Protein AF-A0A7Z0GK75-F1 (afdb_monomer_lite)

InterPro domains:
  IPR005502 ADP-ribosylation/Crystallin J1 [PF03747] (53-236)
  IPR036705 ADP-ribosylation/Crystallin J1 superfamily [G3DSA:1.10.4080.10] (41-271)
  IPR036705 ADP-ribosylation/Crystallin J1 superfamily [SSF101478] (125-237)

Organism: NCBI:txid225327

Radius of gyration: 18.13 Å; chains: 1; bounding box: 68×39×44 Å

Foldseek 3Di:
DDPDDVVPDDDQFPPLLLVLLLVLLVLLLQLLQQLQWDADPQAIAGFLLNVLLLLQLVLVLVCLLCVLVVHHDDSLVSLLQSLQLSLCLVVVDGAPPADNRDDALLSVLSCCCDPNPRHNYHYDPPGCVQSNQLCNNNDQFALVGASAQPDPELLNLLSLQSLLSRGPDDLVRSLRSQSSSCSSRYHHPLNSVLSNVLSCLLNVLSSDPAQDPVSLVVSLVSLCVSCVRYDPSSSSSSNSSSCSSNVHHDDGHGDDPSVVVSCVPRRSVSSCVSSPDD

Structure (mmCIF, N/CA/C/O backbone):
data_AF-A0A7Z0GK75-F1
#
_entry.id   AF-A0A7Z0GK75-F1
#
loop_
_atom_site.group_PDB
_atom_site.id
_atom_site.type_symbol
_atom_site.label_atom_id
_atom_site.label_alt_id
_atom_site.label_comp_id
_atom_site.label_asym_id
_atom_site.label_entity_id
_atom_site.label_seq_id
_atom_site.pdbx_PDB_ins_code
_atom_site.Cartn_x
_atom_site.Cartn_y
_atom_site.Cartn_z
_atom_site.occupancy
_atom_site.B_iso_or_equiv
_atom_site.auth_seq_id
_atom_site.auth_comp_id
_atom_site.auth_asym_id
_atom_site.auth_atom_id
_atom_site.pdbx_PDB_model_num
ATOM 1 N N . MET A 1 1 ? -45.702 -7.008 -13.824 1.00 46.06 1 MET A N 1
ATOM 2 C CA . MET A 1 1 ? -44.369 -7.004 -13.191 1.00 46.06 1 MET A CA 1
ATOM 3 C C . MET A 1 1 ? -43.921 -5.556 -13.185 1.00 46.06 1 MET A C 1
ATOM 5 O O . MET A 1 1 ? -43.639 -5.020 -14.248 1.00 46.06 1 MET A O 1
ATOM 9 N N . THR A 1 2 ? -44.086 -4.871 -12.058 1.00 44.72 2 THR A N 1
ATOM 10 C CA . THR A 1 2 ? -43.905 -3.415 -11.973 1.00 44.72 2 THR A CA 1
ATOM 11 C C . THR A 1 2 ? -42.405 -3.115 -11.852 1.00 44.72 2 THR A C 1
ATOM 13 O O . THR A 1 2 ? -41.780 -3.714 -10.982 1.00 44.72 2 THR A O 1
ATOM 16 N N . PRO A 1 3 ? -41.798 -2.258 -12.695 1.00 49.91 3 PRO A N 1
ATOM 17 C CA . PRO A 1 3 ? -40.335 -2.165 -12.827 1.00 49.91 3 PRO A CA 1
ATOM 18 C C . PRO A 1 3 ? -39.614 -1.371 -11.724 1.00 49.91 3 PRO A C 1
ATOM 20 O O . PRO A 1 3 ? -38.460 -1.008 -11.910 1.00 49.91 3 PRO A O 1
ATOM 23 N N . ASP A 1 4 ? -40.277 -1.048 -10.614 1.00 51.88 4 ASP A N 1
ATOM 24 C CA . ASP A 1 4 ? -39.823 0.009 -9.701 1.00 51.88 4 ASP A CA 1
ATOM 25 C C . ASP A 1 4 ? -40.014 -0.419 -8.237 1.00 51.88 4 ASP A C 1
ATOM 27 O O . ASP A 1 4 ? -40.737 0.206 -7.464 1.00 51.88 4 ASP A O 1
ATOM 31 N N . ASP A 1 5 ? -39.418 -1.559 -7.873 1.00 62.50 5 ASP A N 1
ATOM 32 C CA . ASP A 1 5 ? -39.304 -1.972 -6.474 1.00 62.50 5 ASP A CA 1
ATOM 33 C C . ASP A 1 5 ? -38.103 -1.245 -5.833 1.00 62.50 5 ASP A C 1
ATOM 35 O O . ASP A 1 5 ? -36.952 -1.537 -6.178 1.00 62.50 5 ASP A O 1
ATOM 39 N N . PRO A 1 6 ? -38.326 -0.291 -4.910 1.00 53.62 6 PRO A N 1
ATOM 40 C CA . PRO A 1 6 ? -37.251 0.453 -4.260 1.00 53.62 6 PRO A CA 1
ATOM 41 C C . PRO A 1 6 ? -36.338 -0.427 -3.393 1.00 53.62 6 PRO A C 1
ATOM 43 O O . PRO A 1 6 ? -35.246 0.020 -3.052 1.00 53.62 6 PRO A O 1
ATOM 46 N N . SER A 1 7 ? -36.726 -1.670 -3.073 1.00 48.94 7 SER A N 1
ATOM 47 C CA . SER A 1 7 ? -35.870 -2.638 -2.368 1.00 48.94 7 SER A CA 1
ATOM 48 C C . SER A 1 7 ? -34.772 -3.258 -3.244 1.00 48.94 7 SER A C 1
ATOM 50 O O . SER A 1 7 ? -33.85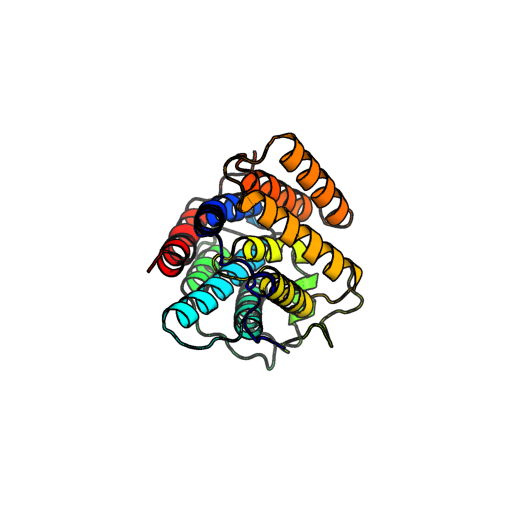1 -3.879 -2.718 1.00 48.94 7 SER A O 1
ATOM 52 N N . LEU A 1 8 ? -34.837 -3.059 -4.568 1.00 48.19 8 LEU A N 1
ATOM 53 C CA . LEU A 1 8 ? -33.819 -3.499 -5.529 1.00 48.19 8 LEU A CA 1
ATOM 54 C C . LEU A 1 8 ? -32.796 -2.405 -5.870 1.00 48.19 8 LEU A C 1
ATOM 56 O O . LEU A 1 8 ? -31.860 -2.667 -6.627 1.00 48.19 8 LEU A O 1
ATOM 60 N N . ARG A 1 9 ? -32.950 -1.182 -5.339 1.00 45.78 9 ARG A N 1
ATOM 61 C CA . ARG A 1 9 ? -31.926 -0.140 -5.487 1.00 45.78 9 ARG A CA 1
ATOM 62 C C . ARG A 1 9 ? -30.821 -0.388 -4.456 1.00 45.78 9 ARG A C 1
ATOM 64 O O . ARG A 1 9 ? -31.140 -0.477 -3.269 1.00 45.78 9 ARG A O 1
ATOM 71 N N . PRO A 1 10 ? -29.543 -0.483 -4.866 1.00 45.62 10 PRO A N 1
ATOM 72 C CA . PRO A 1 10 ? -28.452 -0.479 -3.904 1.00 45.62 10 PRO A CA 1
ATOM 73 C C . PRO A 1 10 ? -28.559 0.795 -3.049 1.00 45.62 10 PRO A C 1
ATOM 75 O O . PRO A 1 10 ? -28.948 1.846 -3.577 1.00 45.62 10 PRO A O 1
ATOM 78 N N . PRO A 1 11 ? -28.290 0.717 -1.733 1.00 44.62 11 PRO A N 1
ATOM 79 C CA . PRO A 1 11 ? -28.322 1.899 -0.886 1.00 44.62 11 PRO A CA 1
ATOM 80 C C . PRO A 1 11 ? -27.379 2.949 -1.475 1.00 44.62 11 PRO A C 1
ATOM 82 O O . PRO A 1 11 ? -26.261 2.631 -1.877 1.00 44.62 11 PRO A O 1
ATOM 85 N N . ALA A 1 12 ? -27.849 4.196 -1.554 1.00 45.75 12 ALA A N 1
ATOM 86 C CA . ALA A 1 12 ? -26.990 5.303 -1.945 1.00 45.75 12 ALA A CA 1
ATOM 87 C C . ALA A 1 12 ? -25.775 5.344 -1.000 1.00 45.75 12 ALA A C 1
ATOM 89 O O . ALA A 1 12 ? -25.949 5.071 0.193 1.00 45.75 12 ALA A O 1
ATOM 90 N N . PRO A 1 13 ? -24.572 5.668 -1.503 1.00 51.06 13 PRO A N 1
ATOM 91 C CA . PRO A 1 13 ? -23.407 5.835 -0.648 1.00 51.06 13 PRO A CA 1
ATOM 92 C C . PRO A 1 13 ? -23.752 6.815 0.474 1.00 51.06 13 PRO A C 1
ATOM 94 O O . PRO A 1 13 ? -24.215 7.933 0.234 1.00 51.06 13 PRO A O 1
ATOM 97 N N . ASP A 1 14 ? -23.608 6.352 1.713 1.00 59.31 14 ASP A N 1
ATOM 98 C CA . ASP A 1 14 ? -23.865 7.163 2.891 1.00 59.31 14 ASP A CA 1
ATOM 99 C C . ASP A 1 14 ? -22.757 8.217 2.983 1.00 59.31 14 ASP A C 1
ATOM 101 O O . ASP A 1 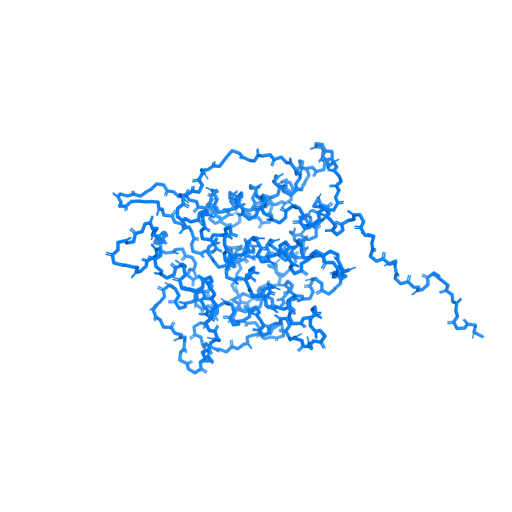14 ? -21.617 7.900 3.327 1.00 59.31 14 ASP A O 1
ATOM 105 N N . GLY A 1 15 ? -23.072 9.470 2.643 1.00 60.06 15 GLY A N 1
ATOM 106 C CA . GLY A 1 15 ? -22.091 10.557 2.560 1.00 60.06 15 GLY A CA 1
ATOM 107 C C . GLY A 1 15 ? -21.324 10.811 3.866 1.00 60.06 15 GLY A C 1
ATOM 108 O O . GLY A 1 15 ? -20.228 11.374 3.834 1.00 60.06 15 GLY A O 1
ATOM 109 N N . PHE A 1 16 ? -21.841 10.350 5.013 1.00 59.91 16 PHE A N 1
ATOM 110 C CA . PHE A 1 16 ? -21.122 10.389 6.290 1.00 59.91 16 PHE A CA 1
ATOM 111 C C . PHE A 1 16 ? -20.010 9.335 6.396 1.00 59.91 16 PHE A C 1
ATOM 113 O O . PHE A 1 16 ? -18.999 9.578 7.059 1.00 59.91 16 PHE A O 1
ATOM 120 N N . SER A 1 17 ? -20.168 8.185 5.739 1.00 77.19 17 SER A N 1
ATOM 121 C CA . SER A 1 17 ? -19.170 7.112 5.710 1.00 77.19 17 SER A CA 1
ATOM 122 C C . SER A 1 17 ? -17.955 7.495 4.857 1.00 77.19 17 SER A C 1
ATOM 124 O O . SER A 1 17 ? -16.817 7.323 5.293 1.00 77.19 17 SER A O 1
ATOM 126 N N . ASP A 1 18 ? -18.174 8.140 3.709 1.00 88.81 18 ASP A N 1
ATOM 127 C CA . ASP A 1 18 ? -17.102 8.549 2.795 1.00 88.81 18 ASP A CA 1
ATOM 128 C C . ASP A 1 18 ? -16.207 9.644 3.388 1.00 88.81 18 ASP A C 1
ATOM 130 O O . ASP A 1 18 ? -14.981 9.558 3.309 1.00 88.81 18 ASP A O 1
ATOM 134 N N . ALA A 1 19 ? -16.791 10.640 4.065 1.00 91.25 19 ALA A N 1
ATOM 135 C CA . ALA A 1 19 ? -16.020 11.670 4.767 1.00 91.25 19 ALA A CA 1
ATOM 136 C C . ALA A 1 19 ? -15.080 11.068 5.830 1.00 91.25 19 ALA A C 1
ATOM 138 O O . ALA A 1 19 ? -13.960 11.548 6.047 1.00 91.25 19 ALA A O 1
ATOM 139 N N . ARG A 1 20 ? -15.507 9.982 6.480 1.00 92.50 20 ARG A N 1
ATOM 140 C CA . ARG A 1 20 ? -14.678 9.252 7.445 1.00 92.50 20 ARG A CA 1
ATOM 141 C C . ARG A 1 20 ? -13.569 8.480 6.749 1.00 92.50 20 ARG A C 1
ATOM 143 O O . ARG A 1 20 ? -12.419 8.628 7.144 1.00 92.50 20 ARG A O 1
ATOM 150 N N . LEU A 1 21 ? -13.861 7.753 5.671 1.00 94.75 21 LEU A N 1
ATOM 151 C CA . LEU A 1 21 ? -12.826 7.064 4.887 1.00 94.75 21 LEU A CA 1
ATOM 152 C C . LEU A 1 21 ? -11.735 8.042 4.415 1.00 94.75 21 LEU A C 1
ATOM 154 O O . LEU A 1 21 ? -10.545 7.785 4.617 1.00 94.75 21 LEU A O 1
ATOM 158 N N . ILE A 1 22 ? -12.135 9.218 3.917 1.00 94.81 22 ILE A N 1
ATOM 159 C CA . ILE A 1 22 ? -11.221 10.296 3.506 1.00 94.81 22 ILE A CA 1
ATOM 160 C C . ILE A 1 22 ? -10.309 10.730 4.657 1.00 94.81 22 ILE A C 1
ATOM 162 O O . ILE A 1 22 ? -9.091 10.811 4.490 1.00 94.81 22 ILE A O 1
ATOM 166 N N . THR A 1 23 ? -10.878 11.012 5.832 1.00 94.44 23 THR A N 1
ATOM 167 C CA . THR A 1 23 ? -10.101 11.486 6.991 1.00 94.44 23 THR A CA 1
ATOM 168 C C . THR A 1 23 ? -9.235 10.388 7.615 1.00 94.44 23 THR A C 1
ATOM 170 O O . THR A 1 23 ? -8.184 10.693 8.182 1.00 94.44 23 THR A O 1
ATOM 173 N N . ARG A 1 24 ? -9.611 9.111 7.469 1.00 95.75 24 ARG A N 1
ATOM 174 C CA . ARG A 1 24 ? -8.834 7.949 7.934 1.00 95.75 24 ARG A CA 1
ATOM 175 C C . ARG A 1 24 ? -7.640 7.616 7.040 1.00 95.75 24 ARG A C 1
ATOM 177 O O . ARG A 1 24 ? -6.685 7.024 7.537 1.00 95.75 24 ARG A O 1
ATOM 184 N N . PHE A 1 25 ? -7.643 8.027 5.772 1.00 97.56 25 PHE A N 1
ATOM 185 C CA . PHE A 1 25 ? -6.574 7.710 4.818 1.00 97.56 25 PHE A CA 1
ATOM 186 C C . PHE A 1 25 ? -5.173 8.080 5.324 1.00 97.56 25 PHE A C 1
ATOM 188 O O . PHE A 1 25 ? -4.280 7.237 5.404 1.00 97.56 25 PHE A O 1
ATOM 195 N N . ALA A 1 26 ? -4.988 9.338 5.724 1.00 97.69 26 ALA A N 1
ATOM 196 C CA . ALA A 1 26 ? -3.692 9.852 6.147 1.00 97.69 26 ALA A CA 1
ATOM 197 C C . ALA A 1 26 ? -3.132 9.183 7.425 1.00 97.69 26 ALA A C 1
ATOM 199 O O . ALA A 1 26 ? -1.982 8.741 7.391 1.00 97.69 26 ALA A O 1
ATOM 200 N N . PRO A 1 27 ? -3.877 9.069 8.548 1.00 97.88 27 PRO A N 1
ATOM 201 C CA . PRO A 1 27 ? -3.365 8.387 9.739 1.00 97.88 27 PRO A CA 1
ATOM 202 C C . PRO A 1 27 ? -3.101 6.896 9.497 1.00 97.88 27 PRO A C 1
ATOM 204 O O . PRO A 1 27 ? -2.130 6.371 10.036 1.00 97.88 27 PRO A O 1
ATOM 207 N N . VAL A 1 28 ? -3.900 6.223 8.660 1.00 98.50 28 VAL A N 1
ATOM 208 C CA . VAL A 1 28 ? -3.652 4.822 8.291 1.00 98.50 28 VAL A CA 1
ATOM 209 C C . VAL A 1 28 ? -2.363 4.689 7.485 1.00 98.50 28 VAL A C 1
ATOM 211 O O . VAL A 1 28 ? -1.507 3.882 7.838 1.00 98.50 28 VAL A O 1
ATOM 214 N N . LEU A 1 29 ? -2.165 5.505 6.449 1.00 98.38 29 LEU A N 1
ATOM 215 C CA . LEU A 1 29 ? -0.936 5.465 5.657 1.00 98.38 29 LEU A CA 1
ATOM 216 C C . LEU A 1 29 ? 0.306 5.721 6.527 1.00 98.38 29 LEU A C 1
ATOM 218 O O . LEU A 1 29 ? 1.259 4.944 6.472 1.00 98.38 29 LEU A O 1
ATOM 222 N N . ARG A 1 30 ? 0.270 6.750 7.385 1.00 98.44 30 ARG A N 1
ATOM 223 C CA . ARG A 1 30 ? 1.375 7.068 8.307 1.00 98.44 30 ARG A CA 1
ATOM 224 C C . ARG A 1 30 ? 1.662 5.942 9.294 1.00 98.44 30 ARG A C 1
ATOM 226 O O . ARG A 1 30 ? 2.824 5.623 9.512 1.00 98.44 30 ARG A O 1
ATOM 233 N N . ALA A 1 31 ? 0.625 5.323 9.856 1.00 98.50 31 ALA A N 1
ATOM 234 C CA . ALA A 1 31 ? 0.776 4.209 10.787 1.00 98.50 31 ALA A CA 1
ATOM 235 C C . ALA A 1 31 ? 1.519 3.020 10.164 1.00 98.50 31 ALA A C 1
ATOM 237 O O . ALA A 1 31 ? 2.429 2.475 10.785 1.00 98.50 31 ALA A O 1
ATOM 238 N N . GLY A 1 32 ? 1.152 2.645 8.934 1.00 98.44 32 GLY A N 1
ATOM 239 C CA . GLY A 1 32 ? 1.816 1.559 8.212 1.00 98.44 32 GLY A CA 1
ATOM 240 C C . GLY A 1 32 ? 3.275 1.881 7.905 1.00 98.44 32 GLY A C 1
ATOM 241 O O . GLY A 1 32 ? 4.150 1.061 8.161 1.00 98.44 32 GLY A O 1
ATOM 242 N N . LEU A 1 33 ? 3.549 3.098 7.426 1.00 98.50 33 LEU A N 1
ATOM 243 C CA . LEU A 1 33 ? 4.913 3.538 7.129 1.00 98.50 33 LEU A CA 1
ATOM 244 C C . LEU A 1 33 ? 5.785 3.613 8.388 1.00 98.50 33 LEU A C 1
ATOM 246 O O . LEU A 1 33 ? 6.905 3.121 8.368 1.00 98.50 33 LEU A O 1
ATOM 250 N N . GLY A 1 34 ? 5.269 4.162 9.490 1.00 98.38 34 GLY A N 1
ATOM 251 C CA . GLY A 1 34 ? 6.007 4.283 10.750 1.00 98.38 34 GLY A CA 1
ATOM 252 C C . GLY A 1 34 ? 6.363 2.930 11.364 1.00 98.38 34 GLY A C 1
ATOM 253 O O . GLY A 1 34 ? 7.473 2.738 11.851 1.00 98.38 34 GLY A O 1
ATOM 254 N N . ALA A 1 35 ? 5.446 1.963 11.298 1.00 98.25 35 ALA A N 1
ATOM 255 C CA . ALA A 1 35 ? 5.700 0.590 11.736 1.00 98.25 35 ALA A CA 1
ATOM 256 C C . ALA A 1 35 ? 6.652 -0.174 10.799 1.00 98.25 35 ALA A C 1
ATOM 258 O O . ALA A 1 35 ? 7.322 -1.104 11.236 1.00 98.25 35 ALA A O 1
ATOM 259 N N . ALA A 1 36 ? 6.722 0.226 9.528 1.00 98.00 36 ALA A N 1
ATOM 260 C CA . ALA A 1 36 ? 7.617 -0.349 8.531 1.00 98.00 36 ALA A CA 1
ATOM 261 C C . ALA A 1 36 ? 9.018 0.288 8.506 1.00 98.00 36 ALA A C 1
ATOM 263 O O . ALA A 1 36 ? 9.831 -0.062 7.646 1.00 98.00 36 ALA A O 1
ATOM 264 N N . LEU A 1 37 ? 9.298 1.237 9.407 1.00 97.19 37 LEU A N 1
ATOM 265 C CA . LEU A 1 37 ? 10.608 1.859 9.565 1.00 97.19 37 LEU A CA 1
ATOM 266 C C . LEU A 1 37 ? 11.446 1.125 10.608 1.00 97.19 37 LEU A C 1
ATOM 268 O O . LEU A 1 37 ? 10.985 0.837 11.711 1.00 97.19 37 LEU A O 1
ATOM 272 N N . ALA A 1 38 ? 12.724 0.945 10.298 1.00 93.38 38 ALA A N 1
ATOM 273 C CA . ALA A 1 38 ? 13.748 0.590 11.269 1.00 93.38 38 ALA A CA 1
ATOM 274 C C . ALA A 1 38 ? 14.889 1.607 11.246 1.00 93.38 38 ALA A C 1
ATOM 276 O O . ALA A 1 38 ? 15.152 2.264 10.234 1.00 93.38 38 ALA A O 1
ATOM 277 N N . ALA A 1 39 ? 15.608 1.707 12.361 1.00 87.50 39 ALA A N 1
ATOM 278 C CA . ALA A 1 39 ? 16.893 2.388 12.376 1.00 87.50 39 ALA A CA 1
ATOM 279 C C . ALA A 1 39 ? 17.912 1.602 11.531 1.00 87.50 39 ALA A C 1
ATOM 281 O O . ALA A 1 39 ? 17.927 0.371 11.543 1.00 87.50 39 ALA A O 1
ATOM 282 N N . GLY A 1 40 ? 18.777 2.312 10.811 1.00 81.12 40 GLY A N 1
ATOM 283 C CA . GLY A 1 40 ? 19.902 1.734 10.083 1.00 81.12 40 GLY A CA 1
ATOM 284 C C . GLY A 1 40 ? 21.169 2.563 10.271 1.00 81.12 40 GLY A C 1
ATOM 285 O O . GLY A 1 40 ? 21.106 3.742 10.616 1.00 81.12 40 GLY A O 1
ATOM 286 N N . ASP A 1 41 ? 22.324 1.950 10.005 1.00 78.62 41 ASP A N 1
ATOM 287 C CA . ASP A 1 41 ? 23.647 2.558 10.243 1.00 78.62 41 ASP A CA 1
ATOM 288 C C . ASP A 1 41 ? 23.877 3.880 9.492 1.00 78.62 41 ASP A C 1
ATOM 290 O O . ASP A 1 41 ? 24.667 4.718 9.916 1.00 78.62 41 ASP A O 1
ATOM 294 N N . SER A 1 42 ? 23.193 4.068 8.362 1.00 78.31 42 SER A N 1
ATOM 295 C CA . SER A 1 42 ? 23.315 5.245 7.490 1.00 78.31 42 SER A CA 1
ATOM 296 C C . SER A 1 42 ? 22.022 6.059 7.408 1.00 78.31 42 SER A C 1
ATOM 298 O O . SER A 1 42 ? 21.872 6.868 6.499 1.00 78.31 42 SER A O 1
ATOM 300 N N . GLY A 1 43 ? 21.085 5.832 8.333 1.00 87.06 43 GLY A N 1
ATOM 301 C CA . GLY A 1 43 ? 19.772 6.472 8.340 1.00 87.06 43 GLY A CA 1
ATOM 302 C C . GLY A 1 43 ? 18.609 5.478 8.413 1.00 87.06 43 GLY A C 1
ATOM 303 O O . GLY A 1 43 ? 18.821 4.264 8.508 1.00 87.06 43 GLY A O 1
ATOM 304 N N . PRO A 1 44 ? 17.367 5.986 8.399 1.00 94.62 44 PRO A N 1
ATOM 305 C CA . PRO A 1 44 ? 16.166 5.164 8.472 1.00 94.62 44 PRO A CA 1
ATOM 306 C C . PRO A 1 44 ? 16.054 4.222 7.267 1.00 94.62 44 PRO A C 1
ATOM 308 O O . PRO A 1 44 ? 16.351 4.592 6.127 1.00 94.62 44 PRO A O 1
ATOM 311 N N . ARG A 1 45 ? 15.591 2.998 7.526 1.00 96.12 45 ARG A N 1
ATOM 312 C CA . ARG A 1 45 ? 15.293 1.988 6.508 1.00 96.12 45 ARG A CA 1
ATOM 313 C C . ARG A 1 45 ? 13.799 1.720 6.464 1.00 96.12 45 ARG A C 1
ATOM 315 O O . ARG A 1 45 ? 13.21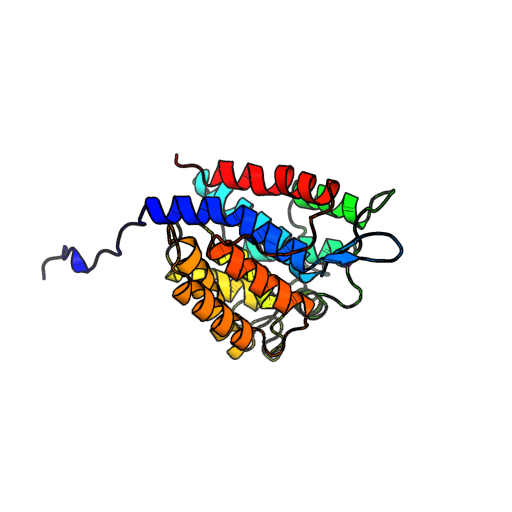5 1.431 7.502 1.00 96.12 45 ARG A O 1
ATOM 322 N N . LEU A 1 46 ? 13.202 1.783 5.280 1.00 97.38 46 LEU A N 1
ATOM 323 C CA . LEU A 1 46 ? 11.789 1.490 5.049 1.00 97.38 46 LEU A CA 1
ATOM 324 C C . LEU A 1 46 ? 11.630 0.128 4.368 1.00 97.38 46 LEU A C 1
ATOM 326 O O . LEU A 1 46 ? 12.361 -0.194 3.430 1.00 97.38 46 LEU A O 1
ATOM 330 N N . HIS A 1 47 ? 10.657 -0.662 4.815 1.00 97.62 47 HIS A N 1
ATOM 331 C CA . HIS A 1 47 ? 10.286 -1.901 4.135 1.00 97.62 47 HIS A CA 1
ATOM 332 C C . HIS A 1 47 ? 9.736 -1.613 2.727 1.00 97.62 47 HIS A C 1
ATOM 334 O O . HIS A 1 47 ? 8.850 -0.769 2.561 1.00 97.62 47 HIS A O 1
ATOM 340 N N . ALA A 1 48 ? 10.215 -2.321 1.702 1.00 97.75 48 ALA A N 1
ATOM 341 C CA . ALA A 1 48 ? 9.875 -2.005 0.315 1.00 97.75 48 ALA A CA 1
ATOM 342 C C . ALA A 1 48 ? 8.376 -2.149 -0.006 1.00 97.75 48 ALA A C 1
ATOM 344 O O . ALA A 1 48 ? 7.853 -1.344 -0.772 1.00 97.75 48 ALA A O 1
ATOM 345 N N . GLU A 1 49 ? 7.654 -3.090 0.612 1.00 97.62 49 GLU A N 1
ATOM 346 C CA . GLU A 1 49 ? 6.189 -3.204 0.443 1.00 97.62 49 GLU A CA 1
ATOM 347 C C . GLU A 1 49 ? 5.433 -1.987 0.996 1.00 97.62 49 GLU A C 1
ATOM 349 O O . GLU A 1 49 ? 4.423 -1.554 0.439 1.00 97.62 49 GLU A O 1
ATOM 354 N N . ALA A 1 50 ? 5.949 -1.369 2.063 1.00 97.94 50 ALA A N 1
ATOM 355 C CA . ALA A 1 50 ? 5.368 -0.147 2.604 1.00 97.94 50 ALA A CA 1
ATOM 356 C C . ALA A 1 50 ? 5.581 1.037 1.644 1.00 97.94 50 ALA A C 1
ATOM 358 O O . ALA A 1 50 ? 4.708 1.891 1.511 1.00 97.94 50 ALA A O 1
ATOM 359 N N . LEU A 1 51 ? 6.697 1.058 0.904 1.00 97.69 51 LEU A N 1
ATOM 360 C CA . LEU A 1 51 ? 6.889 1.989 -0.211 1.00 97.69 51 LEU A CA 1
ATOM 361 C C . LEU A 1 51 ? 5.948 1.670 -1.389 1.00 97.69 51 LEU A C 1
ATOM 363 O O . LEU A 1 51 ? 5.391 2.593 -1.984 1.00 97.69 51 LEU A O 1
ATOM 367 N N . HIS A 1 52 ? 5.714 0.389 -1.707 1.00 98.12 52 HIS A N 1
ATOM 368 C CA . HIS A 1 52 ? 4.780 -0.026 -2.772 1.00 98.12 52 HIS A CA 1
ATOM 369 C C . HIS A 1 52 ? 3.371 0.488 -2.495 1.00 98.12 52 HIS A C 1
ATOM 371 O O . HIS A 1 52 ? 2.696 0.988 -3.394 1.00 98.12 52 HIS A O 1
ATOM 377 N N . GLN A 1 53 ? 2.961 0.460 -1.230 1.00 97.38 53 GLN A N 1
ATOM 378 C CA . GLN A 1 53 ? 1.709 1.046 -0.772 1.00 97.38 53 GLN A CA 1
ATOM 379 C C . GLN A 1 53 ? 1.572 2.537 -1.130 1.00 97.38 53 GLN A C 1
ATOM 381 O O . GLN A 1 53 ? 0.492 2.967 -1.535 1.00 97.38 53 GLN A O 1
ATOM 386 N N . VAL A 1 54 ? 2.643 3.331 -1.002 1.00 97.88 54 VAL A N 1
ATOM 387 C CA . VAL A 1 54 ? 2.642 4.763 -1.366 1.00 97.88 54 VAL A CA 1
ATOM 388 C C . VAL A 1 54 ? 2.442 4.931 -2.869 1.00 97.88 54 VAL A C 1
ATOM 390 O O . VAL A 1 54 ? 1.640 5.760 -3.296 1.00 97.88 54 VAL A O 1
ATOM 393 N N . CYS A 1 55 ? 3.122 4.117 -3.677 1.00 97.69 55 CYS A N 1
ATOM 394 C CA . CYS A 1 55 ? 2.958 4.144 -5.127 1.00 97.69 55 CYS A CA 1
ATOM 395 C C . CYS A 1 55 ? 1.536 3.740 -5.541 1.00 97.69 55 CYS A C 1
ATOM 397 O O . CYS A 1 55 ? 0.926 4.436 -6.349 1.00 97.69 55 CYS A O 1
ATOM 399 N N . LEU A 1 56 ? 0.968 2.670 -4.967 1.00 97.44 56 LEU A N 1
ATOM 400 C CA . LEU A 1 56 ? -0.423 2.276 -5.238 1.00 97.44 56 LEU A CA 1
ATOM 401 C C . LEU A 1 56 ? -1.419 3.364 -4.839 1.00 97.44 56 LEU A C 1
ATOM 403 O O . LEU A 1 56 ? -2.357 3.632 -5.585 1.00 97.44 56 LEU A O 1
ATOM 407 N N . ALA A 1 57 ? -1.203 4.014 -3.697 1.00 97.25 57 ALA A N 1
ATOM 408 C CA . ALA A 1 57 ? -2.005 5.149 -3.266 1.00 97.25 57 ALA A CA 1
ATOM 409 C C . ALA A 1 57 ? -1.963 6.317 -4.273 1.00 97.25 57 ALA A C 1
ATOM 411 O O . ALA A 1 57 ? -2.996 6.929 -4.539 1.00 97.25 57 ALA A O 1
ATOM 412 N N . ASP A 1 58 ? -0.810 6.599 -4.882 1.00 96.19 58 ASP A N 1
ATOM 413 C CA . ASP A 1 58 ? -0.699 7.591 -5.962 1.00 96.19 58 ASP A CA 1
ATOM 414 C C . ASP A 1 58 ? -1.367 7.121 -7.273 1.00 96.19 58 ASP A C 1
ATOM 416 O O . ASP A 1 58 ? -1.958 7.925 -7.993 1.00 96.19 58 ASP A O 1
ATOM 420 N N . GLY A 1 59 ? -1.367 5.816 -7.564 1.00 96.06 59 GLY A N 1
ATOM 421 C CA . GLY A 1 59 ? -2.165 5.238 -8.655 1.00 96.06 59 GLY A CA 1
ATOM 422 C C . GLY A 1 59 ? -3.676 5.392 -8.438 1.00 96.06 59 GLY A C 1
ATOM 423 O O . GLY A 1 59 ? -4.411 5.716 -9.369 1.00 96.06 59 GLY A O 1
ATOM 424 N N . LEU A 1 60 ? -4.151 5.234 -7.200 1.00 95.75 60 LEU A N 1
ATOM 425 C CA . LEU A 1 60 ? -5.544 5.521 -6.838 1.00 95.75 60 LEU A CA 1
ATOM 426 C C . LEU A 1 60 ? -5.861 7.013 -6.975 1.00 95.75 60 LEU A C 1
ATOM 428 O O . LEU A 1 60 ? -6.934 7.373 -7.449 1.00 95.75 60 LEU A O 1
ATOM 432 N N . LEU A 1 61 ? -4.926 7.887 -6.601 1.00 95.00 61 LEU A N 1
ATOM 433 C CA . LEU A 1 61 ? -5.072 9.328 -6.792 1.00 95.00 61 LEU A CA 1
ATOM 434 C C . LEU A 1 61 ? -5.235 9.684 -8.280 1.00 95.00 61 LEU A C 1
ATOM 436 O O . LEU A 1 61 ? -6.073 10.517 -8.614 1.00 95.00 61 LEU A O 1
ATOM 440 N N . GLU A 1 62 ? -4.467 9.046 -9.166 1.00 93.69 62 GLU A N 1
ATOM 441 C CA . GLU A 1 62 ? -4.587 9.183 -10.626 1.00 93.69 62 GLU A CA 1
ATOM 442 C C . GLU A 1 62 ? -5.976 8.765 -11.130 1.00 93.69 62 GLU A C 1
ATOM 444 O O . GLU A 1 62 ? -6.636 9.534 -11.831 1.00 93.69 62 GLU A O 1
ATOM 449 N N . LEU A 1 63 ? -6.451 7.595 -10.698 1.00 94.75 63 LEU A N 1
ATOM 450 C CA . LEU A 1 63 ? -7.792 7.091 -11.000 1.00 94.75 63 LEU A CA 1
ATOM 451 C C . LEU A 1 63 ? -8.892 8.076 -10.565 1.00 94.75 63 LEU A C 1
ATOM 453 O O . LEU A 1 63 ? -9.802 8.389 -11.340 1.00 94.75 63 LEU A O 1
ATOM 457 N N . LEU A 1 64 ? -8.815 8.569 -9.328 1.00 93.44 64 LEU A N 1
ATOM 458 C CA . LEU A 1 64 ? -9.810 9.476 -8.753 1.00 93.44 64 LEU A CA 1
ATOM 459 C C . LEU A 1 64 ? -9.795 10.851 -9.427 1.00 93.44 64 LEU A C 1
ATOM 461 O O . LEU A 1 64 ? -10.859 11.425 -9.653 1.00 93.44 64 LEU A O 1
ATOM 465 N N . ASP A 1 65 ? -8.620 11.370 -9.779 1.00 93.00 65 ASP A N 1
ATOM 466 C CA . ASP A 1 65 ? -8.490 12.657 -10.465 1.00 93.00 65 ASP A CA 1
ATOM 467 C C . ASP A 1 65 ? -9.102 12.615 -11.873 1.00 93.00 65 ASP A C 1
ATOM 469 O O . ASP A 1 65 ? -9.891 13.490 -12.234 1.00 93.00 65 ASP A O 1
ATOM 473 N N . TRP A 1 66 ? -8.826 11.559 -12.647 1.00 92.94 66 TRP A N 1
ATOM 474 C CA . TRP A 1 66 ? -9.468 11.351 -13.950 1.00 92.94 66 TRP A CA 1
ATOM 475 C C . TRP A 1 66 ? -10.980 11.188 -13.821 1.00 92.94 66 TRP A C 1
ATOM 477 O O . TRP A 1 66 ? -11.732 11.867 -14.525 1.00 92.94 66 TRP A O 1
ATOM 487 N N . THR A 1 67 ? -11.431 10.382 -12.858 1.00 90.81 67 THR A N 1
ATOM 488 C CA . THR A 1 67 ? -12.864 10.192 -12.591 1.00 90.81 67 THR A CA 1
ATOM 489 C C . THR A 1 67 ? -13.546 11.521 -12.252 1.00 90.81 67 THR A C 1
ATOM 491 O O . THR A 1 67 ? -14.606 11.829 -12.798 1.00 90.81 67 THR A O 1
ATOM 494 N N . ARG A 1 68 ? -12.916 12.361 -11.420 1.00 89.38 68 ARG A N 1
ATOM 495 C CA . ARG A 1 68 ? -13.412 13.701 -11.066 1.00 89.38 68 ARG A CA 1
ATOM 496 C C . ARG A 1 68 ? -13.521 14.629 -12.279 1.00 89.38 68 ARG A C 1
ATOM 498 O O . ARG A 1 68 ? -14.418 15.466 -12.330 1.00 89.38 68 ARG A O 1
ATOM 505 N N . GLN A 1 69 ? -12.630 14.485 -13.255 1.00 90.88 69 GLN A N 1
ATOM 506 C CA . GLN A 1 69 ? -12.649 15.243 -14.510 1.00 90.88 69 GLN A CA 1
ATOM 507 C C . GLN A 1 69 ? -13.644 14.678 -15.542 1.00 90.88 69 GLN A C 1
ATOM 509 O O . GLN A 1 69 ? -13.733 15.197 -16.654 1.00 90.88 69 GLN A O 1
ATOM 514 N N . GLY A 1 70 ? -14.400 13.629 -15.197 1.00 91.06 70 GLY A N 1
ATOM 515 C CA . GLY A 1 70 ? -15.327 12.955 -16.109 1.00 91.06 70 GLY A CA 1
ATOM 516 C C . GLY A 1 70 ? -14.628 12.084 -17.157 1.00 91.06 70 GLY A C 1
ATOM 517 O O . GLY A 1 70 ? -15.249 11.699 -18.148 1.00 91.06 70 GLY A O 1
ATOM 518 N N . VAL A 1 71 ? -13.344 11.778 -16.958 1.00 92.50 71 VAL A N 1
ATOM 519 C CA . VAL A 1 71 ? -12.549 10.922 -17.838 1.00 92.50 71 VAL A CA 1
ATOM 520 C C . VAL A 1 71 ? -12.574 9.501 -17.286 1.00 92.50 71 VAL A C 1
ATOM 522 O O . VAL A 1 71 ? -12.205 9.257 -16.139 1.00 92.50 71 VAL A O 1
ATOM 525 N N . ALA A 1 72 ? -13.012 8.552 -18.113 1.00 88.50 72 ALA A N 1
ATOM 526 C CA . ALA A 1 72 ? -12.974 7.143 -17.750 1.00 88.50 72 ALA A CA 1
ATOM 527 C C . ALA A 1 72 ? -11.521 6.666 -17.617 1.00 88.50 72 ALA A C 1
ATOM 529 O O . ALA A 1 72 ? -10.677 6.947 -18.468 1.00 88.50 72 ALA A O 1
ATOM 530 N N . ALA A 1 73 ? -11.261 5.920 -16.553 1.00 91.00 73 ALA A N 1
ATOM 531 C CA . ALA A 1 73 ? -9.950 5.442 -16.158 1.00 91.00 73 ALA A CA 1
ATOM 532 C C . ALA A 1 73 ? -10.045 3.952 -15.828 1.00 91.00 73 ALA A C 1
ATOM 534 O O . ALA A 1 73 ? -11.007 3.535 -15.184 1.00 91.00 73 ALA A O 1
ATOM 535 N N . ASP A 1 74 ? -9.071 3.156 -16.268 1.00 94.81 74 ASP A N 1
ATOM 536 C CA . ASP A 1 74 ? -8.987 1.740 -15.908 1.00 94.81 74 ASP A CA 1
ATOM 537 C C . ASP A 1 74 ? -8.251 1.598 -14.559 1.00 94.81 74 ASP A C 1
ATOM 539 O O . ASP A 1 74 ? -7.053 1.899 -14.487 1.00 94.81 74 ASP A O 1
ATOM 543 N N . PRO A 1 75 ? -8.926 1.137 -13.487 1.00 94.81 75 PRO A N 1
ATOM 544 C CA . PRO A 1 75 ? -8.313 0.991 -12.169 1.00 94.81 75 PRO A CA 1
ATOM 545 C C . PRO A 1 75 ? -7.118 0.034 -12.160 1.00 94.81 75 PRO A C 1
ATOM 547 O O . PRO A 1 75 ? -6.106 0.335 -11.529 1.00 94.81 75 PRO A O 1
ATOM 550 N N . LEU A 1 76 ? -7.200 -1.094 -12.872 1.00 97.31 76 LEU A N 1
ATOM 551 C CA . LEU A 1 76 ? -6.113 -2.071 -12.935 1.00 97.31 76 LEU A CA 1
ATOM 552 C C . LEU A 1 76 ? -4.900 -1.464 -13.645 1.00 97.31 76 LEU A C 1
ATOM 554 O O . LEU A 1 76 ? -3.786 -1.590 -13.139 1.00 97.31 76 LEU A O 1
ATOM 558 N N . ALA A 1 77 ? -5.107 -0.729 -14.740 1.00 97.19 77 ALA A N 1
ATOM 559 C CA . ALA A 1 77 ? -4.015 -0.037 -15.421 1.00 97.19 77 ALA A CA 1
ATOM 560 C C . ALA A 1 77 ? -3.337 1.006 -14.513 1.00 97.19 77 ALA A C 1
ATOM 562 O O . ALA A 1 77 ? -2.110 1.033 -14.429 1.00 97.19 77 ALA A O 1
ATOM 563 N N . CYS A 1 78 ? -4.103 1.822 -13.777 1.00 97.06 78 CYS A N 1
ATOM 564 C CA . CYS A 1 78 ? -3.544 2.790 -12.823 1.00 97.06 78 CYS A CA 1
ATOM 565 C C . CYS A 1 78 ? -2.702 2.108 -11.727 1.00 97.06 78 CYS A C 1
ATOM 567 O O . CYS A 1 78 ? -1.593 2.553 -11.421 1.00 97.06 78 CYS A O 1
ATOM 569 N N . LEU A 1 79 ? -3.198 1.004 -11.160 1.00 97.81 79 LEU A N 1
ATOM 570 C CA . LEU A 1 79 ? -2.513 0.241 -10.107 1.00 97.81 79 LEU A CA 1
ATOM 571 C C . LEU A 1 79 ? -1.273 -0.499 -10.637 1.00 97.81 79 LEU A C 1
ATOM 573 O O . LEU A 1 79 ? -0.260 -0.614 -9.939 1.00 97.81 79 LEU A O 1
ATOM 577 N N . TRP A 1 80 ? -1.316 -0.965 -11.882 1.00 98.38 80 TRP A N 1
ATOM 578 C CA . TRP A 1 80 ? -0.180 -1.580 -12.561 1.00 98.38 80 TRP A CA 1
ATOM 579 C C . TRP A 1 80 ? 0.924 -0.568 -12.860 1.00 98.38 80 TRP A C 1
ATOM 581 O O . TRP A 1 80 ? 2.065 -0.781 -12.456 1.00 98.38 80 TRP A O 1
ATOM 591 N N . LEU A 1 81 ? 0.591 0.579 -13.458 1.00 98.06 81 LEU A N 1
ATOM 592 C CA . LEU A 1 81 ? 1.547 1.659 -13.724 1.00 98.06 81 LEU A CA 1
ATOM 593 C C . LEU A 1 81 ? 2.186 2.184 -12.427 1.00 98.06 81 LEU A C 1
ATOM 595 O O . LEU A 1 81 ? 3.394 2.414 -12.374 1.00 98.06 81 LEU A O 1
ATOM 599 N N . ALA A 1 82 ? 1.406 2.304 -11.351 1.00 97.81 82 ALA A N 1
ATOM 600 C CA . ALA A 1 82 ? 1.917 2.584 -10.010 1.00 97.81 82 ALA A CA 1
ATOM 601 C C . ALA A 1 82 ? 2.910 1.521 -9.509 1.00 97.81 82 ALA A C 1
ATOM 603 O O . ALA A 1 82 ? 3.958 1.852 -8.953 1.00 97.81 82 ALA A O 1
ATOM 604 N N . SER A 1 83 ? 2.611 0.244 -9.736 1.00 98.19 83 SER A N 1
ATOM 605 C CA . SER A 1 83 ? 3.491 -0.864 -9.356 1.00 98.19 83 SER A CA 1
ATOM 606 C C . SER A 1 83 ? 4.792 -0.877 -10.167 1.00 98.19 83 SER A C 1
ATOM 608 O O . SER A 1 83 ? 5.855 -1.151 -9.615 1.00 98.19 83 SER A O 1
ATOM 610 N N . LEU A 1 84 ? 4.753 -0.490 -11.445 1.00 98.25 84 LEU A N 1
ATOM 611 C CA . LEU A 1 84 ? 5.954 -0.312 -12.270 1.00 98.25 84 LEU A CA 1
ATOM 612 C C . LEU A 1 84 ? 6.823 0.864 -11.791 1.00 98.25 84 LEU A C 1
ATOM 614 O O . LEU A 1 84 ? 8.051 0.752 -11.786 1.00 98.25 84 LEU A O 1
ATOM 618 N N . ARG A 1 85 ? 6.216 1.973 -11.339 1.00 97.50 85 ARG A N 1
ATOM 619 C CA . ARG A 1 85 ? 6.944 3.090 -10.699 1.00 97.50 85 ARG A CA 1
ATOM 620 C C . ARG A 1 85 ? 7.671 2.615 -9.441 1.00 97.50 85 ARG A C 1
ATOM 622 O O . ARG A 1 85 ? 8.858 2.895 -9.290 1.00 97.50 85 ARG A O 1
ATOM 629 N N . TRP A 1 86 ? 7.001 1.827 -8.597 1.00 97.62 86 TRP A N 1
ATOM 630 C CA . TRP A 1 86 ? 7.636 1.183 -7.444 1.00 97.62 86 TRP A CA 1
ATOM 631 C C . TRP A 1 86 ? 8.796 0.269 -7.861 1.00 97.62 86 TRP A C 1
ATOM 633 O O . TRP A 1 86 ? 9.906 0.440 -7.363 1.00 97.62 86 TRP A O 1
ATOM 643 N N . HIS A 1 87 ? 8.592 -0.630 -8.831 1.00 97.56 87 HIS A N 1
ATOM 644 C CA . HIS A 1 87 ? 9.647 -1.521 -9.329 1.00 97.56 87 HIS A CA 1
ATOM 645 C C . HIS A 1 87 ? 10.896 -0.742 -9.766 1.00 97.56 87 HIS A C 1
ATOM 647 O O . HIS A 1 87 ? 12.025 -1.121 -9.440 1.00 97.56 87 HIS A O 1
ATOM 653 N N . ARG A 1 88 ? 10.713 0.382 -10.469 1.00 96.56 88 ARG A N 1
ATOM 654 C CA . ARG A 1 88 ? 11.815 1.255 -10.885 1.00 96.56 88 ARG A CA 1
ATOM 655 C C . ARG A 1 88 ? 12.545 1.902 -9.708 1.00 96.56 88 ARG A C 1
ATOM 657 O O . ARG A 1 88 ? 13.758 2.066 -9.798 1.00 96.56 88 ARG A O 1
ATOM 664 N N . LEU A 1 89 ? 11.860 2.254 -8.617 1.00 95.31 89 LEU A N 1
ATOM 665 C CA . LEU A 1 89 ? 12.524 2.779 -7.414 1.00 95.31 89 LEU A CA 1
ATOM 666 C C . LEU A 1 89 ? 13.474 1.747 -6.790 1.00 95.31 89 LEU A C 1
ATOM 668 O O . LEU A 1 89 ? 14.519 2.135 -6.275 1.00 95.31 89 LEU A O 1
ATOM 672 N N . LEU A 1 90 ? 13.136 0.455 -6.874 1.00 94.25 90 LEU A N 1
ATOM 673 C CA . LEU A 1 90 ? 13.955 -0.640 -6.344 1.00 94.25 90 LEU A CA 1
ATOM 674 C C . LEU A 1 90 ? 15.114 -1.023 -7.268 1.00 94.25 90 LEU A C 1
ATOM 676 O O . LEU A 1 90 ? 16.194 -1.369 -6.801 1.00 94.25 90 LEU A O 1
ATOM 680 N N . THR A 1 91 ? 14.872 -1.026 -8.577 1.00 94.38 91 THR A N 1
ATOM 681 C CA . THR A 1 91 ? 15.782 -1.647 -9.558 1.00 94.38 91 THR A CA 1
ATOM 682 C C . THR A 1 91 ? 16.525 -0.643 -10.434 1.00 94.38 91 THR A C 1
ATOM 684 O O . THR A 1 91 ? 17.467 -1.011 -11.131 1.00 94.38 91 THR A O 1
ATOM 687 N N . GLY A 1 92 ? 16.118 0.627 -10.419 1.00 94.12 92 GLY A N 1
ATOM 688 C CA . GLY A 1 92 ? 16.662 1.686 -11.268 1.00 94.12 92 GLY A CA 1
ATOM 689 C C . GLY A 1 92 ? 16.043 1.759 -12.669 1.00 94.12 92 GLY A C 1
ATOM 690 O O . GLY A 1 92 ? 16.191 2.785 -13.334 1.00 94.12 92 GLY A O 1
ATOM 691 N N . SER A 1 93 ? 15.304 0.736 -13.112 1.00 95.31 93 SER A N 1
ATOM 692 C CA . SER A 1 93 ? 14.672 0.690 -14.436 1.00 95.31 93 SER A CA 1
ATOM 693 C C . SER A 1 93 ? 13.282 0.054 -14.408 1.00 95.31 93 SER A C 1
ATOM 695 O O . SER A 1 93 ? 12.881 -0.609 -13.451 1.00 95.31 93 SER A O 1
ATOM 697 N N . PHE A 1 94 ? 12.515 0.255 -15.476 1.00 97.19 94 PHE A N 1
ATOM 698 C CA . PHE A 1 94 ? 11.315 -0.547 -15.694 1.00 97.19 94 PHE A CA 1
ATOM 699 C C . PHE A 1 94 ? 11.701 -1.963 -16.157 1.00 97.19 94 PHE A C 1
ATOM 701 O O . PHE A 1 94 ? 12.801 -2.139 -16.695 1.00 97.19 94 PHE A O 1
ATOM 708 N N . PRO A 1 95 ? 10.836 -2.970 -15.933 1.00 97.06 95 PRO A N 1
ATOM 709 C CA . PRO A 1 95 ? 10.992 -4.281 -16.551 1.00 97.06 95 PRO A CA 1
ATOM 710 C C . PRO A 1 95 ? 11.052 -4.174 -18.080 1.00 97.06 95 PRO A C 1
ATOM 712 O O . PRO A 1 95 ? 10.467 -3.263 -18.671 1.00 97.06 95 PRO A O 1
ATOM 715 N N . GLU A 1 96 ? 11.744 -5.107 -18.729 1.00 94.81 96 GLU A N 1
ATOM 716 C CA . GLU A 1 96 ? 11.821 -5.143 -20.191 1.00 94.81 96 GLU A CA 1
ATOM 717 C C . GLU A 1 96 ? 10.422 -5.314 -20.805 1.00 94.81 96 GLU A C 1
ATOM 719 O O . GLU A 1 96 ? 9.618 -6.109 -20.329 1.00 94.81 96 GLU A O 1
ATOM 724 N N . GLY A 1 97 ? 10.110 -4.540 -21.848 1.00 91.44 97 GLY A N 1
ATOM 725 C CA . GLY A 1 97 ? 8.814 -4.601 -22.535 1.00 91.44 97 GLY A CA 1
ATOM 726 C C . GLY A 1 97 ? 7.640 -3.949 -21.792 1.00 91.44 97 GLY A C 1
ATOM 727 O O . GLY A 1 97 ? 6.587 -3.754 -22.401 1.00 91.44 97 GLY A O 1
ATOM 728 N N . ALA A 1 98 ? 7.811 -3.551 -20.526 1.00 96.69 98 ALA A N 1
ATOM 729 C CA . ALA A 1 98 ? 6.805 -2.785 -19.801 1.00 96.69 98 ALA A CA 1
ATOM 730 C C . ALA A 1 98 ? 6.658 -1.369 -20.393 1.00 96.69 98 ALA A C 1
ATOM 732 O O . ALA A 1 98 ? 7.647 -0.778 -20.840 1.00 96.69 98 ALA A O 1
ATOM 733 N N . PRO A 1 99 ? 5.454 -0.772 -20.368 1.00 96.25 99 PRO A N 1
ATOM 734 C CA . PRO A 1 99 ? 5.310 0.640 -20.691 1.00 96.25 99 PRO A CA 1
ATOM 735 C C . PRO A 1 99 ? 6.030 1.494 -19.646 1.00 96.25 99 PRO A C 1
ATOM 737 O O . PRO A 1 99 ? 6.071 1.144 -18.468 1.00 96.25 99 PRO A O 1
ATOM 740 N N . GLU A 1 100 ? 6.529 2.658 -20.059 1.00 94.88 100 GLU A N 1
ATOM 741 C CA . GLU A 1 100 ? 7.006 3.671 -19.119 1.00 94.88 100 GLU A CA 1
ATOM 742 C C . GLU A 1 100 ? 5.813 4.494 -18.609 1.00 94.88 100 GLU A C 1
ATOM 744 O O . GLU A 1 100 ? 5.204 5.237 -19.389 1.00 94.88 100 GLU A O 1
ATOM 749 N N . PRO A 1 101 ? 5.445 4.395 -17.317 1.00 93.06 101 PRO A N 1
ATOM 750 C CA . PRO A 1 101 ? 4.391 5.217 -16.749 1.00 93.06 101 PRO A CA 1
ATOM 751 C C . PRO A 1 101 ? 4.741 6.709 -16.840 1.00 93.06 101 PRO A C 1
ATOM 753 O O . PRO A 1 101 ? 5.897 7.082 -16.611 1.00 93.06 101 PRO A O 1
ATOM 756 N N . PRO A 1 102 ? 3.753 7.592 -17.073 1.00 89.81 102 PRO A N 1
ATOM 757 C CA . PRO A 1 102 ? 3.959 9.029 -16.953 1.00 89.81 102 PRO A CA 1
ATOM 758 C C . PRO A 1 102 ? 4.513 9.387 -15.572 1.00 89.81 102 PRO A C 1
ATOM 760 O O . PRO A 1 102 ? 4.055 8.850 -14.559 1.00 89.81 102 PRO A O 1
ATOM 763 N N . ALA A 1 103 ? 5.481 10.303 -15.534 1.00 88.94 103 ALA A N 1
ATOM 764 C CA . ALA A 1 103 ? 6.109 10.724 -14.289 1.00 88.94 103 ALA A CA 1
ATOM 765 C C . ALA A 1 103 ? 5.119 11.470 -13.383 1.00 88.94 103 ALA A C 1
ATOM 767 O O . ALA A 1 103 ? 4.437 12.401 -13.824 1.00 88.94 103 ALA A O 1
ATOM 768 N N . ARG A 1 104 ? 5.099 11.110 -12.101 1.00 91.19 104 ARG A N 1
ATOM 769 C CA . ARG A 1 104 ? 4.291 11.750 -11.058 1.00 91.19 104 ARG A CA 1
ATOM 770 C C . ARG A 1 104 ? 5.164 12.499 -10.055 1.00 91.19 104 ARG A C 1
ATOM 772 O O . ARG A 1 104 ? 6.378 12.311 -9.978 1.00 91.19 104 ARG A O 1
ATOM 779 N N . ALA A 1 105 ? 4.547 13.401 -9.292 1.00 91.25 105 ALA A N 1
ATOM 780 C CA . ALA A 1 105 ? 5.257 14.165 -8.263 1.00 91.25 105 ALA A CA 1
ATOM 781 C C . ALA A 1 105 ? 5.890 13.235 -7.212 1.00 91.25 105 ALA A C 1
ATOM 783 O O . ALA A 1 105 ? 7.032 13.454 -6.804 1.00 91.25 105 ALA A O 1
ATOM 784 N N . THR A 1 106 ? 5.167 12.171 -6.856 1.00 92.19 106 THR A N 1
ATOM 785 C CA . THR A 1 106 ? 5.599 11.109 -5.944 1.00 92.19 106 THR A CA 1
ATOM 786 C C . THR A 1 106 ? 6.867 10.418 -6.446 1.00 92.19 106 THR A C 1
ATOM 788 O O . THR A 1 106 ? 7.809 10.268 -5.675 1.00 92.19 106 THR A O 1
ATOM 791 N N . ASP A 1 107 ? 6.956 10.104 -7.744 1.00 90.94 107 ASP A N 1
ATOM 792 C CA . ASP A 1 107 ? 8.120 9.426 -8.336 1.00 90.94 107 ASP A CA 1
ATOM 793 C C . ASP A 1 107 ? 9.410 10.214 -8.121 1.00 90.94 107 ASP A C 1
ATOM 795 O O . ASP A 1 107 ? 10.415 9.670 -7.669 1.00 90.94 107 ASP A O 1
ATOM 799 N N . ARG A 1 108 ? 9.377 11.517 -8.426 1.00 87.88 108 ARG A N 1
ATOM 800 C CA . ARG A 1 108 ? 10.550 12.388 -8.292 1.00 87.88 108 ARG A CA 1
ATOM 801 C C . ARG A 1 108 ? 10.967 12.530 -6.834 1.00 87.88 108 ARG A C 1
ATOM 803 O O . ARG A 1 108 ? 12.155 12.469 -6.542 1.00 87.88 108 ARG A O 1
ATOM 810 N N . ALA A 1 109 ? 10.003 12.752 -5.946 1.00 92.38 109 ALA A N 1
ATOM 811 C CA . ALA A 1 109 ? 10.285 12.975 -4.537 1.00 92.38 109 ALA A CA 1
ATOM 812 C C . ALA A 1 109 ? 10.841 11.707 -3.870 1.00 92.38 109 ALA A C 1
ATOM 814 O O . ALA A 1 109 ? 11.879 11.772 -3.220 1.00 92.38 109 ALA A O 1
ATOM 815 N N . LEU A 1 110 ? 10.230 10.542 -4.109 1.00 95.12 110 LEU A N 1
ATOM 816 C CA . LEU A 1 110 ? 10.732 9.265 -3.593 1.00 95.12 110 LEU A CA 1
ATOM 817 C C . LEU A 1 110 ? 12.099 8.902 -4.188 1.00 95.12 110 LEU A C 1
ATOM 819 O O . LEU A 1 110 ? 12.972 8.434 -3.460 1.00 95.12 110 LEU A O 1
ATOM 823 N N . ALA A 1 111 ? 12.317 9.150 -5.483 1.00 93.38 111 ALA A N 1
ATOM 824 C CA . ALA A 1 111 ? 13.621 8.932 -6.104 1.00 93.38 111 ALA A CA 1
ATOM 825 C C . ALA A 1 111 ? 14.716 9.821 -5.495 1.00 93.38 111 ALA A C 1
ATOM 827 O O . ALA A 1 111 ? 15.835 9.346 -5.339 1.00 93.38 111 ALA A O 1
ATOM 828 N N . GLU A 1 112 ? 14.421 11.068 -5.113 1.00 93.25 112 GLU A N 1
ATOM 829 C CA . GLU A 1 112 ? 15.394 11.927 -4.421 1.00 93.25 112 GLU A CA 1
ATOM 830 C C . GLU A 1 112 ? 15.713 11.401 -3.012 1.00 93.25 112 GLU A C 1
ATOM 832 O O . GLU A 1 112 ? 16.881 11.361 -2.633 1.00 93.25 112 GLU A O 1
ATOM 837 N N . LEU A 1 113 ? 14.710 10.931 -2.259 1.00 94.44 113 LEU A N 1
ATOM 838 C CA . LEU A 1 113 ? 14.924 10.364 -0.919 1.00 94.44 113 LEU A CA 1
ATOM 839 C C . LEU A 1 113 ? 15.811 9.110 -0.944 1.00 94.44 113 LEU A C 1
ATOM 841 O O . LEU A 1 113 ? 16.643 8.937 -0.054 1.00 94.44 113 LEU A O 1
ATOM 845 N N . LEU A 1 114 ? 15.617 8.250 -1.950 1.00 93.88 114 LEU A N 1
ATOM 846 C CA . LEU A 1 114 ? 16.269 6.939 -2.059 1.00 93.88 114 LEU A CA 1
ATOM 847 C C . LEU A 1 114 ? 17.592 6.978 -2.835 1.00 93.88 114 LEU A C 1
ATOM 849 O O . LEU A 1 114 ? 18.546 6.299 -2.471 1.00 93.88 114 LEU A O 1
ATOM 853 N N . ASN A 1 115 ? 17.641 7.755 -3.918 1.00 90.25 115 ASN A N 1
ATOM 854 C CA . ASN A 1 115 ? 18.702 7.722 -4.930 1.00 90.25 115 ASN A CA 1
ATOM 855 C C . ASN A 1 115 ? 19.280 9.118 -5.235 1.00 90.25 115 ASN A C 1
ATOM 857 O O . ASN A 1 115 ? 20.016 9.283 -6.212 1.00 90.25 115 ASN A O 1
ATOM 861 N N . GLY A 1 116 ? 18.924 10.136 -4.444 1.00 84.88 116 GLY A N 1
ATOM 862 C CA . GLY A 1 116 ? 19.431 11.498 -4.593 1.00 84.88 116 GLY A CA 1
ATOM 863 C C . GLY A 1 116 ? 20.927 11.616 -4.301 1.00 84.88 116 GLY A C 1
ATOM 864 O O . GLY A 1 116 ? 21.611 10.654 -3.953 1.00 84.88 116 GLY A O 1
ATOM 865 N N . ARG A 1 117 ? 21.465 12.838 -4.410 1.00 84.62 117 ARG A N 1
ATOM 866 C CA . ARG A 1 117 ? 22.895 13.085 -4.111 1.00 84.62 117 ARG A CA 1
ATOM 867 C C . ARG A 1 117 ? 23.251 12.824 -2.645 1.00 84.62 117 ARG A C 1
ATOM 869 O O . ARG A 1 117 ? 24.392 12.474 -2.359 1.00 84.62 117 ARG A O 1
ATOM 876 N N . SER A 1 118 ? 22.276 13.005 -1.756 1.00 84.50 118 SER A N 1
ATOM 877 C CA . SER A 1 118 ? 22.371 12.723 -0.325 1.00 84.50 118 SER A CA 1
ATOM 878 C C . SER A 1 118 ? 21.109 11.971 0.109 1.00 84.50 118 SER A C 1
ATOM 880 O O . SER A 1 118 ? 20.177 12.615 0.591 1.00 84.50 118 SER A O 1
ATOM 882 N N . PRO A 1 119 ? 21.036 10.644 -0.106 1.00 88.69 119 PRO A N 1
ATOM 883 C CA . PRO A 1 119 ? 19.867 9.856 0.270 1.00 88.69 119 PRO A CA 1
ATOM 884 C C . PRO A 1 119 ? 19.594 9.966 1.771 1.00 88.69 119 PRO A C 1
ATOM 886 O O . PRO A 1 119 ? 20.507 9.817 2.584 1.00 88.69 119 PRO A O 1
ATOM 889 N N . THR A 1 120 ? 18.341 10.224 2.134 1.00 92.25 120 THR A N 1
ATOM 890 C CA . THR A 1 120 ? 17.888 10.323 3.535 1.00 92.25 120 THR A CA 1
ATOM 891 C C . THR A 1 120 ? 17.051 9.121 3.959 1.00 92.25 120 THR A C 1
ATOM 893 O O . THR A 1 120 ? 16.725 8.975 5.137 1.00 92.25 120 THR A O 1
ATOM 896 N N . LEU A 1 121 ? 16.728 8.238 3.012 1.00 94.56 121 LEU A N 1
ATOM 897 C CA . LEU A 1 121 ? 15.984 7.011 3.231 1.00 94.56 121 LEU A CA 1
ATOM 898 C C . LEU A 1 121 ? 16.663 5.863 2.484 1.00 94.56 121 LEU A C 1
ATOM 900 O O . LEU A 1 121 ? 17.045 6.006 1.326 1.00 94.56 121 LEU A O 1
ATOM 904 N N . ALA A 1 122 ? 16.767 4.705 3.126 1.00 95.00 122 ALA A N 1
ATOM 905 C CA . ALA A 1 122 ? 17.179 3.469 2.471 1.00 95.00 122 ALA A CA 1
ATOM 906 C C . ALA A 1 122 ? 16.035 2.449 2.483 1.00 95.00 122 ALA A C 1
ATOM 908 O O . ALA A 1 122 ? 15.138 2.510 3.324 1.00 95.00 122 ALA A O 1
ATOM 909 N N . LEU A 1 123 ? 16.071 1.484 1.567 1.00 95.25 123 LEU A N 1
ATOM 910 C CA . LEU A 1 123 ? 15.188 0.322 1.639 1.00 95.25 123 LEU A CA 1
ATOM 911 C C . LEU A 1 123 ? 15.812 -0.771 2.504 1.00 95.25 123 LEU A C 1
ATOM 913 O O . LEU A 1 123 ? 17.034 -0.938 2.541 1.00 95.25 123 LEU A O 1
ATOM 917 N N . MET A 1 124 ? 14.971 -1.517 3.217 1.00 95.50 124 MET A N 1
ATOM 918 C CA . MET A 1 124 ? 15.418 -2.721 3.912 1.00 95.50 124 MET A CA 1
ATOM 919 C C . MET A 1 124 ? 15.919 -3.754 2.887 1.00 95.50 124 MET A C 1
ATOM 921 O O . MET A 1 124 ? 15.204 -4.022 1.916 1.00 95.50 124 MET A O 1
ATOM 925 N N . PRO A 1 125 ? 17.115 -4.343 3.084 1.00 91.38 125 PRO A N 1
ATOM 926 C CA . PRO A 1 125 ? 17.599 -5.427 2.235 1.00 91.38 125 PRO A CA 1
ATOM 927 C C . PRO A 1 125 ? 16.587 -6.571 2.160 1.00 91.38 125 PRO A C 1
ATOM 929 O O . PRO A 1 125 ? 15.899 -6.843 3.141 1.00 91.38 125 PRO A O 1
ATOM 932 N N . ASP A 1 126 ? 16.491 -7.200 0.990 1.00 88.69 126 ASP A N 1
ATOM 933 C CA . ASP A 1 126 ? 15.633 -8.361 0.705 1.00 88.69 126 ASP A CA 1
ATOM 934 C C . ASP A 1 126 ? 14.117 -8.147 0.921 1.00 88.69 126 ASP A C 1
ATOM 936 O O . ASP A 1 126 ? 13.322 -9.067 0.729 1.00 88.69 126 ASP A O 1
ATOM 940 N N . SER A 1 127 ? 13.682 -6.925 1.252 1.00 95.19 127 SER A N 1
ATOM 941 C CA . SER A 1 127 ? 12.260 -6.590 1.357 1.00 95.19 127 SER A CA 1
ATOM 942 C C . SER A 1 127 ? 11.618 -6.393 -0.020 1.00 95.19 127 SER A C 1
ATOM 944 O O . SER A 1 127 ? 12.208 -5.802 -0.925 1.00 95.19 127 SER A O 1
ATOM 946 N N . GLY A 1 128 ? 10.381 -6.873 -0.181 1.00 95.81 128 GLY A N 1
ATOM 947 C CA . GLY A 1 128 ? 9.602 -6.725 -1.420 1.00 95.81 128 GLY A CA 1
ATOM 948 C C . GLY A 1 128 ? 10.024 -7.639 -2.577 1.00 95.81 128 GLY A C 1
ATOM 949 O O . GLY A 1 128 ? 9.566 -7.452 -3.703 1.00 95.81 128 GLY A O 1
ATOM 950 N N . GLU A 1 129 ? 10.873 -8.642 -2.338 1.00 96.06 129 GLU A N 1
ATOM 951 C CA . GLU A 1 129 ? 11.363 -9.542 -3.392 1.00 96.06 129 GLU A CA 1
ATOM 952 C C . GLU A 1 129 ? 10.229 -10.282 -4.122 1.00 96.06 129 GLU A C 1
ATOM 954 O O . GLU A 1 129 ? 10.271 -10.443 -5.343 1.00 96.06 129 GLU A O 1
ATOM 959 N N . VAL A 1 130 ? 9.175 -10.682 -3.403 1.00 96.62 130 VAL A N 1
ATOM 960 C CA . VAL A 1 130 ? 8.007 -11.347 -3.998 1.00 96.62 130 VAL A CA 1
ATOM 961 C C . VAL A 1 130 ? 7.309 -10.436 -5.004 1.00 96.62 130 VAL A C 1
ATOM 963 O O . VAL A 1 130 ? 7.096 -10.852 -6.145 1.00 96.62 130 VAL A O 1
ATOM 966 N N . SER A 1 131 ? 6.993 -9.196 -4.627 1.00 97.62 131 SER A N 1
ATOM 967 C CA . SER A 1 131 ? 6.348 -8.242 -5.534 1.00 97.62 131 SER A CA 1
ATOM 968 C C . SER A 1 131 ? 7.258 -7.849 -6.692 1.00 97.62 131 SER A C 1
ATOM 970 O O . SER A 1 131 ? 6.803 -7.761 -7.835 1.00 97.62 131 SER A O 1
ATOM 972 N N . ARG A 1 132 ? 8.563 -7.696 -6.438 1.00 97.69 132 ARG A N 1
ATOM 973 C CA . ARG A 1 132 ? 9.557 -7.415 -7.479 1.00 97.69 132 ARG A CA 1
ATOM 974 C C . ARG A 1 132 ? 9.599 -8.534 -8.520 1.00 97.69 132 ARG A C 1
ATOM 976 O O . ARG A 1 132 ? 9.553 -8.249 -9.713 1.00 97.69 132 ARG A O 1
ATOM 983 N N . ARG A 1 133 ? 9.629 -9.797 -8.080 1.00 97.44 133 ARG A N 1
ATOM 984 C CA . ARG A 1 133 ? 9.588 -10.976 -8.959 1.00 97.44 133 ARG A CA 1
ATOM 985 C C . ARG A 1 133 ? 8.293 -11.049 -9.766 1.00 97.44 133 ARG A C 1
ATOM 987 O O . ARG A 1 133 ? 8.353 -11.342 -10.954 1.00 97.44 133 ARG A O 1
ATOM 994 N N . GLY A 1 134 ? 7.150 -10.741 -9.154 1.00 97.38 134 GLY A N 1
ATOM 995 C CA . GLY A 1 134 ? 5.853 -10.750 -9.840 1.00 97.38 134 GLY A CA 1
ATOM 996 C C . GLY A 1 134 ? 5.749 -9.721 -10.968 1.00 97.38 134 GLY A C 1
ATOM 997 O O . GLY A 1 134 ? 5.162 -10.006 -12.004 1.00 97.38 134 GLY A O 1
ATOM 998 N N . LEU A 1 135 ? 6.378 -8.555 -10.809 1.00 97.88 135 LEU A N 1
ATOM 999 C CA . LEU A 1 135 ? 6.384 -7.495 -11.827 1.00 97.88 135 LEU A CA 1
ATOM 1000 C C . LEU A 1 135 ? 7.493 -7.653 -12.875 1.00 97.88 135 LEU A C 1
ATOM 1002 O O . LEU A 1 135 ? 7.523 -6.891 -13.840 1.00 97.88 135 LEU A O 1
ATOM 1006 N N . ALA A 1 136 ? 8.415 -8.603 -12.699 1.00 96.50 136 ALA A N 1
ATOM 1007 C CA . ALA A 1 136 ? 9.643 -8.684 -13.489 1.00 96.50 136 ALA A CA 1
ATOM 1008 C C . ALA A 1 136 ? 9.411 -8.964 -14.984 1.00 96.50 136 ALA A C 1
ATOM 1010 O O . ALA A 1 136 ? 10.271 -8.633 -15.796 1.00 96.50 136 ALA A O 1
ATOM 1011 N N . THR A 1 137 ? 8.270 -9.552 -15.360 1.00 94.62 137 THR A N 1
ATOM 1012 C CA . THR A 1 137 ? 7.911 -9.774 -16.772 1.00 94.62 137 THR A CA 1
ATOM 1013 C C . THR A 1 137 ? 7.470 -8.495 -17.473 1.00 94.62 137 THR A C 1
ATOM 1015 O O . THR A 1 137 ? 7.415 -8.459 -18.696 1.00 94.62 137 THR A O 1
ATOM 1018 N N . GLY A 1 138 ? 7.108 -7.461 -16.709 1.00 95.62 138 GLY A N 1
ATOM 1019 C CA . GLY A 1 138 ? 6.538 -6.242 -17.255 1.00 95.62 138 GLY A CA 1
ATOM 1020 C C . GLY A 1 138 ? 5.131 -6.403 -17.818 1.00 95.62 138 GLY A C 1
ATOM 1021 O O . GLY A 1 138 ? 4.611 -5.427 -18.336 1.00 95.62 138 GLY A O 1
ATOM 1022 N N . GLU A 1 139 ? 4.498 -7.575 -17.724 1.00 96.50 139 GLU A N 1
ATOM 1023 C CA . GLU A 1 139 ? 3.133 -7.794 -18.206 1.00 96.50 139 GLU A CA 1
ATOM 1024 C C . GLU A 1 139 ? 2.096 -7.375 -17.154 1.00 96.50 139 GLU A C 1
ATOM 1026 O O . GLU A 1 139 ? 2.295 -7.536 -15.948 1.00 96.50 139 GLU A O 1
ATOM 1031 N N . MET A 1 140 ? 0.956 -6.842 -17.603 1.00 97.94 140 MET A N 1
ATOM 1032 C CA . MET A 1 140 ? -0.174 -6.580 -16.712 1.00 97.94 140 MET A CA 1
ATOM 1033 C C . MET A 1 140 ? -0.902 -7.894 -16.427 1.00 97.94 140 MET A C 1
ATOM 1035 O O . MET A 1 140 ? -1.609 -8.413 -17.290 1.00 97.94 140 MET A O 1
ATOM 1039 N N . ALA A 1 141 ? -0.723 -8.437 -15.224 1.00 97.88 141 ALA A N 1
ATOM 1040 C CA . ALA A 1 141 ? -1.409 -9.651 -14.802 1.00 97.88 141 ALA A CA 1
ATOM 1041 C C . ALA A 1 141 ? -2.878 -9.389 -14.422 1.00 97.88 141 ALA A C 1
ATOM 1043 O O . ALA A 1 141 ? -3.273 -8.275 -14.070 1.00 97.88 141 ALA A O 1
ATOM 1044 N N . TYR A 1 142 ? -3.688 -10.446 -14.471 1.00 97.81 142 TYR A N 1
ATOM 1045 C CA . TYR A 1 142 ? -5.131 -10.401 -14.214 1.00 97.81 142 TYR A CA 1
ATOM 1046 C C . TYR A 1 142 ? -5.520 -11.458 -13.179 1.00 97.81 142 TYR A C 1
ATOM 1048 O O . TYR A 1 142 ? -4.842 -12.476 -13.091 1.00 97.81 142 TYR A O 1
ATOM 1056 N N . PRO A 1 143 ? -6.650 -11.325 -12.461 1.00 96.56 143 PRO A N 1
ATOM 1057 C CA . PRO A 1 143 ? -7.107 -12.371 -11.539 1.00 96.56 143 PRO A CA 1
ATOM 1058 C C . PRO A 1 143 ? -7.257 -13.763 -12.182 1.00 96.56 143 PRO A C 1
ATOM 1060 O O . PRO A 1 143 ? -7.034 -14.775 -11.529 1.00 96.56 143 PRO A O 1
ATOM 1063 N N . SER A 1 144 ? -7.593 -13.832 -13.475 1.00 96.44 144 SER A N 1
ATOM 1064 C CA . SER A 1 144 ? -7.681 -15.091 -14.231 1.00 96.44 144 SER A CA 1
ATOM 1065 C C . SER A 1 144 ? -6.326 -15.681 -14.642 1.00 96.44 144 SER A C 1
ATOM 1067 O O . SER A 1 144 ? -6.274 -16.828 -15.076 1.00 96.44 144 SER A O 1
ATOM 1069 N N . SER A 1 145 ? -5.251 -14.896 -14.567 1.00 97.31 145 SER A N 1
ATOM 1070 C CA . SER A 1 145 ? -3.875 -15.284 -14.897 1.00 97.31 145 SER A CA 1
ATOM 1071 C C . SER A 1 145 ? -2.905 -14.405 -14.093 1.00 97.31 145 SER A C 1
ATOM 1073 O O . SER A 1 145 ? -2.316 -13.471 -14.649 1.00 97.31 145 SER A O 1
ATOM 1075 N N . PRO A 1 146 ? -2.816 -14.620 -12.769 1.00 97.75 146 PRO A N 1
ATOM 1076 C CA . PRO A 1 146 ? -2.019 -13.776 -11.886 1.00 97.75 146 PRO A CA 1
ATOM 1077 C C . PRO A 1 146 ? -0.524 -14.037 -12.091 1.00 97.75 146 PRO A C 1
ATOM 1079 O O . PRO A 1 146 ? -0.138 -15.111 -12.548 1.00 97.75 146 PRO A O 1
ATOM 1082 N N . ALA A 1 147 ? 0.323 -13.079 -11.712 1.00 97.50 147 ALA A N 1
ATOM 1083 C CA . ALA A 1 147 ? 1.76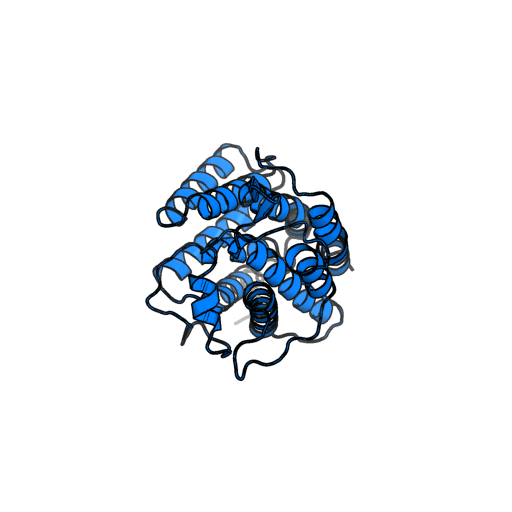3 -13.161 -11.969 1.00 97.50 147 ALA A CA 1
ATOM 1084 C C . ALA A 1 147 ? 2.442 -14.361 -11.282 1.00 97.50 147 ALA A C 1
ATOM 1086 O O . ALA A 1 147 ? 3.357 -14.962 -11.837 1.00 97.50 147 ALA A O 1
ATOM 1087 N N . GLN A 1 148 ? 1.997 -14.706 -10.068 1.00 97.81 148 GLN A N 1
ATOM 1088 C CA . GLN A 1 148 ? 2.547 -15.808 -9.268 1.00 97.81 148 GLN A CA 1
ATOM 1089 C C . GLN A 1 148 ? 1.408 -16.585 -8.575 1.00 97.81 148 GLN A C 1
ATOM 1091 O O . GLN A 1 148 ? 1.124 -16.331 -7.396 1.00 97.81 148 GLN A O 1
ATOM 1096 N N . PRO A 1 149 ? 0.697 -17.486 -9.283 1.00 97.19 149 PRO A N 1
ATOM 1097 C CA . PRO A 1 149 ? -0.477 -18.198 -8.757 1.00 97.19 149 PRO A CA 1
ATOM 1098 C C . PRO A 1 149 ? -0.166 -19.113 -7.564 1.00 97.19 149 PRO A C 1
ATOM 1100 O O . PRO A 1 149 ? -1.036 -19.373 -6.737 1.00 97.19 149 PRO A O 1
ATOM 1103 N N . GLU A 1 150 ? 1.066 -19.595 -7.450 1.00 96.69 150 GLU A N 1
ATOM 1104 C CA . GLU A 1 150 ? 1.526 -20.482 -6.381 1.00 96.69 150 GLU A CA 1
ATOM 1105 C C . GLU A 1 150 ? 2.075 -19.741 -5.153 1.00 96.69 150 GLU A C 1
ATOM 1107 O O . GLU A 1 150 ? 2.237 -20.343 -4.092 1.00 96.69 150 GLU A O 1
ATOM 1112 N N . CYS A 1 151 ? 2.370 -18.443 -5.268 1.00 96.50 151 CYS A N 1
ATOM 1113 C CA . CYS A 1 151 ? 3.010 -17.692 -4.193 1.00 96.50 151 CYS A CA 1
ATOM 1114 C C . CYS A 1 151 ? 2.005 -17.324 -3.094 1.00 96.50 151 CYS A C 1
ATOM 1116 O O . CYS A 1 151 ? 1.137 -16.476 -3.291 1.00 96.50 151 CYS A O 1
ATOM 1118 N N . ALA A 1 152 ? 2.147 -17.953 -1.925 1.00 96.38 152 ALA A N 1
ATOM 1119 C CA . ALA A 1 152 ? 1.273 -17.764 -0.766 1.00 96.38 152 ALA A CA 1
ATOM 1120 C C . ALA A 1 152 ? 1.813 -16.761 0.275 1.00 96.38 152 ALA A C 1
ATOM 1122 O O . ALA A 1 152 ? 1.310 -16.736 1.399 1.00 96.38 152 ALA A O 1
ATOM 1123 N N . ASP A 1 153 ? 2.820 -15.961 -0.084 1.00 96.31 153 ASP A N 1
ATOM 1124 C CA . ASP A 1 153 ? 3.438 -14.958 0.789 1.00 96.31 153 ASP A CA 1
ATOM 1125 C C . ASP A 1 153 ? 2.496 -13.749 1.008 1.00 96.31 153 ASP A C 1
ATOM 1127 O O . ASP A 1 153 ? 2.119 -13.087 0.031 1.00 96.31 153 ASP A O 1
ATOM 1131 N N . PRO A 1 154 ? 2.110 -13.440 2.262 1.00 96.88 154 PRO A N 1
ATOM 1132 C CA . PRO A 1 154 ? 1.135 -12.394 2.576 1.00 96.88 154 PRO A CA 1
ATOM 1133 C C . PRO A 1 154 ? 1.707 -10.967 2.595 1.00 96.88 154 PRO A C 1
ATOM 1135 O O . PRO A 1 154 ? 0.951 -10.026 2.838 1.00 96.88 154 PRO A O 1
ATOM 1138 N N . SER A 1 155 ? 3.000 -10.756 2.332 1.00 94.88 155 SER A N 1
ATOM 1139 C CA . SER A 1 155 ? 3.631 -9.422 2.337 1.00 94.88 155 SER A CA 1
ATOM 1140 C C . SER A 1 155 ? 2.924 -8.415 1.420 1.00 94.88 155 SER A C 1
ATOM 1142 O O . SER A 1 155 ? 2.728 -7.253 1.786 1.00 94.88 155 SER A O 1
ATOM 1144 N N . GLY A 1 156 ? 2.411 -8.888 0.280 1.00 95.88 156 GLY A N 1
ATOM 1145 C CA . GLY A 1 156 ? 1.638 -8.087 -0.672 1.00 95.88 156 GLY A CA 1
ATOM 1146 C C . GLY A 1 156 ? 0.260 -7.636 -0.168 1.00 95.88 156 GLY A C 1
ATOM 1147 O O . GLY A 1 156 ? -0.399 -6.859 -0.853 1.00 95.88 156 GLY A O 1
ATOM 1148 N N . LEU A 1 157 ? -0.207 -8.083 1.003 1.00 98.31 157 LEU A N 1
ATOM 1149 C CA . LEU A 1 157 ? -1.470 -7.613 1.587 1.00 98.31 157 LEU A CA 1
ATOM 1150 C C . LEU A 1 157 ? -1.342 -6.209 2.193 1.00 98.31 157 LEU A C 1
ATOM 1152 O O . LEU A 1 157 ? -2.316 -5.455 2.180 1.00 98.31 157 LEU A O 1
ATOM 1156 N N . LEU A 1 158 ? -0.145 -5.828 2.661 1.00 98.19 158 LEU A N 1
ATOM 1157 C CA . LEU A 1 158 ? 0.129 -4.500 3.223 1.00 98.19 158 LEU A CA 1
ATOM 1158 C C . LEU A 1 158 ? -0.258 -3.394 2.238 1.00 98.19 158 LEU A C 1
ATOM 1160 O O . LEU A 1 158 ? -1.055 -2.513 2.555 1.00 98.19 158 LEU A O 1
ATOM 1164 N N . ARG A 1 159 ? 0.225 -3.495 0.997 1.00 96.88 159 ARG A N 1
ATOM 1165 C CA . ARG A 1 159 ? 0.005 -2.473 -0.035 1.00 96.88 159 ARG A CA 1
ATOM 1166 C C . ARG A 1 159 ? -1.465 -2.298 -0.439 1.00 96.88 159 ARG A C 1
ATOM 1168 O O . ARG A 1 159 ? -1.801 -1.287 -1.050 1.00 96.88 159 ARG A O 1
ATOM 1175 N N . LEU A 1 160 ? -2.345 -3.237 -0.081 1.00 98.06 160 LEU A N 1
ATOM 1176 C CA . LEU A 1 160 ? -3.774 -3.183 -0.402 1.00 98.06 160 LEU A CA 1
ATOM 1177 C C . LEU A 1 160 ? -4.585 -2.354 0.597 1.00 98.06 160 LEU A C 1
ATOM 1179 O O . LEU A 1 160 ? -5.694 -1.929 0.281 1.00 98.06 160 LEU A O 1
ATOM 1183 N N . VAL A 1 161 ? -4.051 -2.088 1.790 1.00 97.81 161 VAL A N 1
ATOM 1184 C CA . VAL A 1 161 ? -4.783 -1.399 2.861 1.00 97.81 161 VAL A CA 1
ATOM 1185 C C . VAL A 1 161 ? -5.338 -0.022 2.449 1.00 97.81 161 VAL A C 1
ATOM 1187 O O . VAL A 1 161 ? -6.490 0.253 2.786 1.00 97.81 161 VAL A O 1
ATOM 1190 N N . PRO A 1 162 ? -4.632 0.837 1.682 1.00 93.31 162 PRO A N 1
ATOM 1191 C CA . PRO A 1 162 ? -5.194 2.108 1.222 1.00 93.31 162 PRO A CA 1
ATOM 1192 C C . PRO A 1 162 ? -6.431 1.972 0.329 1.00 93.31 162 PRO A C 1
ATOM 1194 O O . PRO A 1 162 ? -7.258 2.883 0.330 1.00 93.31 162 PRO A O 1
ATOM 1197 N N . LEU A 1 163 ? -6.597 0.855 -0.399 1.00 96.00 163 LEU A N 1
ATOM 1198 C CA . LEU A 1 163 ? -7.803 0.626 -1.202 1.00 96.00 163 LEU A CA 1
ATOM 1199 C C . LEU A 1 163 ? -9.047 0.648 -0.302 1.00 96.00 163 LEU A C 1
ATOM 1201 O O . LEU A 1 163 ? -10.046 1.264 -0.656 1.00 96.00 163 LEU A O 1
ATOM 1205 N N . ALA A 1 164 ? -8.962 0.082 0.907 1.00 97.00 164 ALA A N 1
ATOM 1206 C CA . ALA A 1 164 ? -10.060 0.043 1.878 1.00 97.00 164 ALA A CA 1
ATOM 1207 C C . ALA A 1 164 ? -10.643 1.421 2.245 1.00 97.00 164 ALA A C 1
ATOM 1209 O O . ALA A 1 164 ? -11.738 1.498 2.801 1.00 97.00 164 ALA A O 1
ATOM 1210 N N . LEU A 1 165 ? -9.910 2.500 1.961 1.00 96.44 165 LEU A N 1
ATOM 1211 C CA . LEU A 1 165 ? -10.239 3.871 2.343 1.00 96.44 165 LEU A CA 1
ATOM 1212 C C . LEU A 1 165 ? -10.601 4.756 1.146 1.00 96.44 165 LEU A C 1
ATOM 1214 O O . LEU A 1 165 ? -10.754 5.965 1.313 1.00 96.44 165 LEU A O 1
ATOM 1218 N N . VAL A 1 166 ? -10.749 4.179 -0.051 1.00 95.00 166 VAL A N 1
ATOM 1219 C CA . VAL A 1 166 ? -11.229 4.920 -1.220 1.00 95.00 166 VAL A CA 1
ATOM 1220 C C . VAL A 1 166 ? -12.712 5.276 -1.018 1.00 95.00 166 VAL A C 1
ATOM 1222 O O . VAL A 1 166 ? -13.537 4.371 -0.843 1.00 95.00 166 VAL A O 1
ATOM 1225 N N . PRO A 1 167 ? -13.076 6.572 -1.027 1.00 93.31 167 PRO A N 1
ATOM 1226 C CA . PRO A 1 167 ? -14.464 7.001 -0.885 1.00 93.31 167 PRO A CA 1
ATOM 1227 C C . PRO A 1 167 ? -15.237 6.841 -2.198 1.00 93.31 167 PRO A C 1
ATOM 1229 O O . PRO A 1 167 ? -14.639 6.741 -3.269 1.00 93.31 167 PRO A O 1
ATOM 1232 N N . TYR A 1 168 ? -16.566 6.885 -2.124 1.00 90.88 168 TYR A N 1
ATOM 1233 C CA . TYR A 1 168 ? -17.479 6.936 -3.277 1.00 90.88 168 TYR A CA 1
ATOM 1234 C C . TYR A 1 168 ? -17.485 5.680 -4.163 1.00 90.88 168 TYR A C 1
ATOM 1236 O O . TYR A 1 168 ? -18.047 5.688 -5.257 1.00 90.88 168 TYR A O 1
ATOM 1244 N N . VAL A 1 169 ? -16.873 4.589 -3.697 1.00 90.31 169 VAL A N 1
ATOM 1245 C CA . VAL A 1 169 ? -16.765 3.320 -4.428 1.00 90.31 169 VAL A CA 1
ATOM 1246 C C . VAL A 1 169 ? -17.568 2.241 -3.711 1.00 90.31 169 VAL A C 1
ATOM 1248 O O . VAL A 1 169 ? -17.407 2.028 -2.514 1.00 90.31 169 VAL A O 1
ATOM 1251 N N . GLU A 1 170 ? -18.424 1.516 -4.422 1.00 91.06 170 GLU A N 1
ATOM 1252 C CA . GLU A 1 170 ? -19.171 0.397 -3.835 1.00 91.06 170 GLU A CA 1
ATOM 1253 C C . GLU A 1 170 ? -18.243 -0.731 -3.350 1.00 91.06 170 GLU A C 1
ATOM 1255 O O . GLU A 1 170 ? -17.221 -1.014 -3.976 1.00 91.06 170 GLU A O 1
ATOM 1260 N N . ASP A 1 171 ? -18.629 -1.442 -2.284 1.00 91.12 171 ASP A N 1
ATOM 1261 C CA . ASP A 1 171 ? -17.861 -2.580 -1.740 1.00 91.12 171 ASP A CA 1
ATOM 1262 C C . ASP A 1 171 ? -17.519 -3.623 -2.809 1.00 91.12 171 ASP A C 1
ATOM 1264 O O . ASP A 1 171 ? -16.385 -4.091 -2.892 1.00 91.12 171 ASP A O 1
ATOM 1268 N N . SER A 1 172 ? -18.479 -3.954 -3.679 1.00 92.69 172 SER A N 1
ATOM 1269 C CA . SER A 1 172 ? -18.270 -4.948 -4.737 1.00 92.69 172 SER A CA 1
ATOM 1270 C C . SER A 1 172 ? -17.201 -4.515 -5.744 1.00 92.69 172 SER A C 1
ATOM 1272 O O . SER A 1 172 ? -16.447 -5.345 -6.248 1.00 92.69 172 SER A O 1
ATOM 1274 N N . MET A 1 173 ? -17.137 -3.218 -6.055 1.00 94.62 173 MET A N 1
ATOM 1275 C CA . MET A 1 173 ? -16.149 -2.653 -6.967 1.00 94.62 173 MET A CA 1
ATOM 1276 C C . MET A 1 173 ? -14.780 -2.610 -6.308 1.00 94.62 173 MET A C 1
ATOM 1278 O O . MET A 1 173 ? -13.789 -2.982 -6.932 1.00 94.62 173 MET A O 1
ATOM 1282 N N . LEU A 1 174 ? -14.748 -2.242 -5.033 1.00 95.19 174 LEU A N 1
ATOM 1283 C CA . LEU A 1 174 ? -13.523 -2.196 -4.267 1.00 95.19 174 LEU A CA 1
ATOM 1284 C C . LEU A 1 174 ? -12.863 -3.573 -4.143 1.00 95.19 174 LEU A C 1
ATOM 1286 O O . LEU A 1 174 ? -11.663 -3.694 -4.376 1.00 95.19 174 LEU A O 1
ATOM 1290 N N . LEU A 1 175 ? -13.646 -4.617 -3.854 1.00 94.94 175 LEU A N 1
ATOM 1291 C CA . LEU A 1 175 ? -13.141 -5.990 -3.791 1.00 94.94 175 LEU A CA 1
ATOM 1292 C C . LEU A 1 175 ? -12.556 -6.447 -5.136 1.00 94.94 175 LEU A C 1
ATOM 1294 O O . LEU A 1 175 ? -11.492 -7.062 -5.153 1.00 94.94 175 LEU A O 1
ATOM 1298 N N . ARG A 1 176 ? -13.171 -6.067 -6.267 1.00 97.00 176 ARG A N 1
ATOM 1299 C CA . ARG A 1 176 ? -12.590 -6.331 -7.596 1.00 97.00 176 ARG A CA 1
ATOM 1300 C C . ARG A 1 176 ? -11.240 -5.640 -7.772 1.00 97.00 176 ARG A C 1
ATOM 1302 O O . ARG A 1 176 ? -10.308 -6.265 -8.267 1.00 97.00 176 ARG A O 1
ATOM 1309 N N . TRP A 1 177 ? -11.106 -4.382 -7.348 1.00 97.31 177 TRP A N 1
ATOM 1310 C CA . TRP A 1 177 ? -9.825 -3.668 -7.417 1.00 97.31 177 TRP A CA 1
ATOM 1311 C C . TRP A 1 177 ? -8.772 -4.293 -6.508 1.00 97.31 177 TRP A C 1
ATOM 1313 O O . TRP A 1 177 ? -7.607 -4.355 -6.884 1.00 97.31 177 TRP A O 1
ATOM 1323 N N . THR A 1 178 ? -9.166 -4.792 -5.336 1.00 97.94 178 THR A N 1
ATOM 1324 C CA . THR A 1 178 ? -8.281 -5.535 -4.431 1.00 97.94 178 THR A CA 1
ATOM 1325 C C . THR A 1 178 ? -7.754 -6.812 -5.084 1.00 97.94 178 THR A C 1
ATOM 1327 O O . THR A 1 178 ? -6.545 -7.041 -5.078 1.00 97.94 178 THR A O 1
ATOM 1330 N N . GLU A 1 179 ? -8.627 -7.618 -5.689 1.00 97.75 179 GLU A N 1
ATOM 1331 C CA . GLU A 1 179 ? -8.229 -8.835 -6.407 1.00 97.75 179 GLU A CA 1
ATOM 1332 C C . GLU A 1 179 ? -7.300 -8.523 -7.583 1.00 97.75 179 GLU A C 1
ATOM 1334 O O . GLU A 1 179 ? -6.271 -9.176 -7.754 1.00 97.75 179 GLU A O 1
ATOM 1339 N N . GLN A 1 180 ? -7.643 -7.501 -8.367 1.00 97.88 180 GLN A N 1
ATOM 1340 C CA . GLN A 1 180 ? -6.844 -7.005 -9.485 1.00 97.88 180 GLN A CA 1
ATOM 1341 C C . GLN A 1 180 ? -5.463 -6.522 -9.031 1.00 97.88 180 GLN A C 1
ATOM 1343 O O . GLN A 1 180 ? -4.455 -6.927 -9.604 1.00 97.88 180 GLN A O 1
ATOM 1348 N N . ALA A 1 181 ? -5.403 -5.702 -7.980 1.00 98.12 181 ALA A N 1
ATOM 1349 C CA . ALA A 1 181 ? -4.157 -5.184 -7.432 1.00 98.12 181 ALA A CA 1
ATOM 1350 C C . ALA A 1 181 ? -3.243 -6.309 -6.949 1.00 98.12 181 ALA A C 1
ATOM 1352 O O . ALA A 1 181 ? -2.044 -6.259 -7.224 1.00 98.12 181 ALA A O 1
ATOM 1353 N N . LEU A 1 182 ? -3.793 -7.309 -6.248 1.00 98.31 182 LEU A N 1
ATOM 1354 C CA . LEU A 1 182 ? -3.041 -8.464 -5.760 1.00 98.31 182 LEU A CA 1
ATOM 1355 C C . LEU A 1 182 ? -2.477 -9.286 -6.925 1.00 98.31 182 LEU A C 1
ATOM 1357 O O . LEU A 1 182 ? -1.276 -9.555 -6.932 1.00 98.31 182 LEU A O 1
ATOM 1361 N N . ALA A 1 183 ? -3.309 -9.572 -7.936 1.00 98.19 183 ALA A N 1
ATOM 1362 C CA . ALA A 1 183 ? -2.966 -10.382 -9.110 1.00 98.19 183 ALA A CA 1
ATOM 1363 C C . ALA A 1 183 ? -1.732 -9.886 -9.879 1.00 98.19 183 ALA A C 1
ATOM 1365 O O . ALA A 1 183 ? -1.041 -10.696 -10.501 1.00 98.19 183 ALA A O 1
ATOM 1366 N N . LEU A 1 184 ? -1.431 -8.582 -9.799 1.00 98.44 184 LEU A N 1
ATOM 1367 C CA . LEU A 1 184 ? -0.223 -7.972 -10.369 1.00 98.44 184 LEU A CA 1
ATOM 1368 C C . LEU A 1 184 ? 1.077 -8.606 -9.867 1.00 98.44 184 LEU A C 1
ATOM 1370 O O . LEU A 1 184 ? 2.090 -8.526 -10.554 1.00 98.44 184 LEU A O 1
ATOM 1374 N N . THR A 1 185 ? 1.070 -9.200 -8.675 1.00 98.00 185 THR A N 1
ATOM 1375 C CA . THR A 1 185 ? 2.270 -9.773 -8.057 1.00 98.00 185 THR A CA 1
ATOM 1376 C C . THR A 1 185 ? 2.044 -11.174 -7.510 1.00 98.00 185 THR A C 1
ATOM 1378 O O . THR A 1 185 ? 2.912 -12.016 -7.696 1.00 98.00 185 THR A O 1
ATOM 1381 N N . GLN A 1 186 ? 0.906 -11.466 -6.879 1.00 97.00 186 GLN A N 1
ATOM 1382 C CA . GLN A 1 186 ? 0.576 -12.784 -6.323 1.00 97.00 186 GLN A CA 1
ATOM 1383 C C . GLN A 1 186 ? -0.823 -13.226 -6.754 1.00 97.00 186 GLN A C 1
ATOM 1385 O O . GLN A 1 186 ? -1.690 -12.401 -7.007 1.00 97.00 186 GLN A O 1
ATOM 1390 N N . GLY A 1 187 ? -1.063 -14.535 -6.804 1.00 94.94 187 GLY A N 1
ATOM 1391 C CA . GLY A 1 187 ? -2.343 -15.095 -7.249 1.00 94.94 187 GLY A CA 1
ATOM 1392 C C . GLY A 1 187 ? -2.908 -16.223 -6.404 1.00 94.94 187 GLY A C 1
ATOM 1393 O O . GLY A 1 187 ? -3.887 -16.853 -6.802 1.00 94.94 187 GLY A O 1
ATOM 1394 N N . HIS A 1 188 ? -2.278 -16.540 -5.274 1.00 97.75 188 HIS A N 1
ATOM 1395 C CA . HIS A 1 188 ? -2.670 -17.707 -4.499 1.00 97.75 188 HIS A CA 1
ATOM 1396 C C . HIS A 1 188 ? -4.091 -17.535 -3.925 1.00 97.75 188 HIS A C 1
ATOM 1398 O O . HIS A 1 188 ? -4.353 -16.527 -3.261 1.00 97.75 188 HIS A O 1
ATOM 1404 N N . PRO A 1 189 ? -5.013 -18.511 -4.087 1.00 96.88 189 PRO A N 1
ATOM 1405 C CA . PRO A 1 189 ? -6.419 -18.362 -3.687 1.00 96.88 189 PRO A CA 1
ATOM 1406 C C . PRO A 1 189 ? -6.628 -17.951 -2.224 1.00 96.88 189 PRO A C 1
ATOM 1408 O O . PRO A 1 189 ? -7.503 -17.143 -1.922 1.00 96.88 189 PRO A O 1
ATOM 1411 N N . ARG A 1 190 ? -5.782 -18.461 -1.315 1.00 97.06 190 ARG A N 1
ATOM 1412 C CA . ARG A 1 190 ? -5.760 -18.040 0.098 1.00 97.06 190 ARG A CA 1
ATOM 1413 C C . ARG A 1 190 ? -5.560 -16.528 0.244 1.00 97.06 190 ARG A C 1
ATOM 1415 O O . ARG A 1 190 ? -6.318 -15.894 0.965 1.00 97.06 190 ARG A O 1
ATOM 1422 N N . LEU A 1 191 ? -4.588 -15.956 -0.470 1.00 98.12 191 LEU A N 1
ATOM 1423 C CA . LEU A 1 191 ? -4.277 -14.530 -0.375 1.00 98.12 191 LEU A CA 1
ATOM 1424 C C . LEU A 1 191 ? -5.413 -13.663 -0.914 1.00 98.12 191 LEU A C 1
ATOM 1426 O O . LEU A 1 191 ? -5.661 -12.602 -0.360 1.00 98.12 191 LEU A O 1
ATOM 1430 N N . HIS A 1 192 ? -6.147 -14.114 -1.934 1.00 97.06 192 HIS A N 1
ATOM 1431 C CA . HIS A 1 192 ? -7.350 -13.411 -2.391 1.00 97.06 192 HIS A CA 1
ATOM 1432 C C . HIS A 1 192 ? -8.440 -13.380 -1.312 1.00 97.06 192 HIS A C 1
ATOM 1434 O O . HIS A 1 192 ? -9.019 -12.324 -1.049 1.00 97.06 192 HIS A O 1
ATOM 1440 N N . ALA A 1 193 ? -8.687 -14.513 -0.645 1.00 97.75 193 ALA A N 1
ATOM 1441 C CA . ALA A 1 193 ? -9.640 -14.576 0.462 1.00 97.75 193 ALA A CA 1
ATOM 1442 C C . ALA A 1 193 ? -9.209 -13.677 1.636 1.00 97.75 193 ALA A C 1
ATOM 1444 O O . ALA A 1 193 ? -10.025 -12.941 2.194 1.00 97.75 193 ALA A O 1
ATOM 1445 N N . ASP A 1 194 ? -7.922 -13.692 1.976 1.00 98.56 194 ASP A N 1
ATOM 1446 C CA . ASP A 1 194 ? -7.364 -12.872 3.047 1.00 98.56 194 ASP A CA 1
ATOM 1447 C C . ASP A 1 194 ? -7.335 -11.379 2.701 1.00 98.56 194 ASP A C 1
ATOM 1449 O O . ASP A 1 194 ? -7.653 -10.552 3.555 1.00 98.56 194 ASP A O 1
ATOM 1453 N N . ALA A 1 195 ? -7.059 -11.019 1.447 1.00 98.44 195 ALA A N 1
ATOM 1454 C CA . ALA A 1 195 ? -7.128 -9.644 0.964 1.00 98.44 195 ALA A CA 1
ATOM 1455 C C . ALA A 1 195 ? -8.550 -9.084 1.075 1.00 98.44 195 ALA A C 1
ATOM 1457 O O . ALA A 1 195 ? -8.742 -7.996 1.621 1.00 98.44 195 ALA A O 1
ATOM 1458 N N . ALA A 1 196 ? -9.556 -9.845 0.628 1.00 98.00 196 ALA A N 1
ATOM 1459 C CA . ALA A 1 196 ? -10.959 -9.456 0.750 1.00 98.00 196 ALA A CA 1
ATOM 1460 C C . ALA A 1 196 ? -11.362 -9.253 2.220 1.00 98.00 196 ALA A C 1
ATOM 1462 O O . ALA A 1 196 ? -11.973 -8.239 2.566 1.00 98.00 196 ALA A O 1
ATOM 1463 N N . ARG A 1 197 ? -10.966 -10.180 3.103 1.00 98.31 197 ARG A N 1
ATOM 1464 C CA . ARG A 1 197 ? -11.193 -10.077 4.553 1.00 98.31 197 ARG A CA 1
ATOM 1465 C C . ARG A 1 197 ? -10.514 -8.849 5.159 1.00 98.31 197 ARG A C 1
ATOM 1467 O O . ARG A 1 197 ? -11.154 -8.128 5.923 1.00 98.31 197 ARG A O 1
ATOM 1474 N N 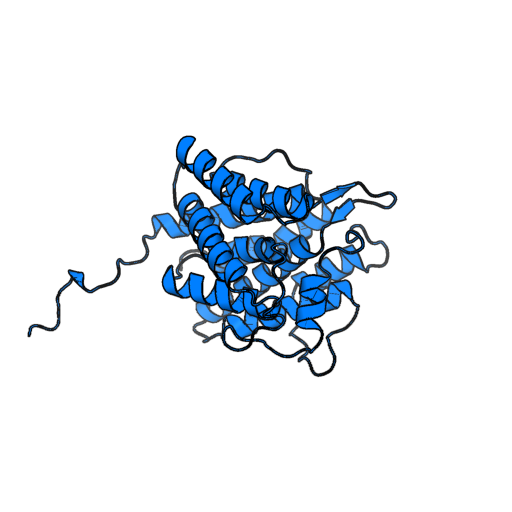. LEU A 1 198 ? -9.243 -8.604 4.839 1.00 98.69 198 LEU A N 1
ATOM 1475 C CA . LEU A 1 198 ? -8.474 -7.475 5.367 1.00 98.69 198 LEU A CA 1
ATOM 1476 C C . LEU A 1 198 ? -9.083 -6.138 4.933 1.00 98.69 198 LEU A C 1
ATOM 1478 O O . LEU A 1 198 ? -9.341 -5.280 5.780 1.00 98.69 198 LEU A O 1
ATOM 1482 N N . VAL A 1 199 ? -9.356 -5.977 3.637 1.00 98.31 199 VAL A N 1
ATOM 1483 C CA . VAL A 1 199 ? -9.929 -4.747 3.073 1.00 98.31 199 VAL A CA 1
ATOM 1484 C C . VAL A 1 199 ? -11.315 -4.474 3.650 1.00 98.31 199 VAL A C 1
ATOM 1486 O O . VAL A 1 199 ? -11.573 -3.353 4.090 1.00 98.31 199 VAL A O 1
ATOM 1489 N N . ALA A 1 200 ? -12.179 -5.489 3.747 1.00 97.38 200 ALA A N 1
ATOM 1490 C CA . ALA A 1 200 ? -13.497 -5.343 4.364 1.00 97.38 200 ALA A CA 1
ATOM 1491 C C . ALA A 1 200 ? -13.402 -4.926 5.842 1.00 97.38 200 ALA A C 1
ATOM 1493 O O . ALA A 1 200 ? -14.134 -4.043 6.291 1.00 97.38 200 ALA A O 1
ATOM 1494 N N . THR A 1 201 ? -12.470 -5.509 6.602 1.00 97.75 201 THR A N 1
ATOM 1495 C CA . THR A 1 201 ? -12.250 -5.155 8.011 1.00 97.75 201 THR A CA 1
ATOM 1496 C C . THR A 1 201 ? -11.754 -3.724 8.184 1.00 97.75 201 THR A C 1
ATOM 1498 O O . THR A 1 201 ? -12.291 -2.995 9.021 1.00 97.75 201 THR A O 1
ATOM 1501 N N . VAL A 1 202 ? -10.757 -3.298 7.404 1.00 98.12 202 VAL A N 1
ATOM 1502 C CA . VAL A 1 202 ? -10.232 -1.926 7.473 1.00 98.12 202 VAL A CA 1
ATOM 1503 C C . VAL A 1 202 ? -11.308 -0.923 7.064 1.00 98.12 202 VAL A C 1
ATOM 1505 O O . VAL A 1 202 ? -11.501 0.070 7.766 1.00 98.12 202 VAL A O 1
ATOM 1508 N N . ARG A 1 203 ? -12.054 -1.200 5.989 1.00 96.88 203 ARG A N 1
ATOM 1509 C CA . ARG A 1 203 ? -13.139 -0.332 5.521 1.00 96.88 203 ARG A CA 1
ATOM 1510 C C . ARG A 1 203 ? -14.248 -0.204 6.557 1.00 96.88 203 ARG A C 1
ATOM 1512 O O . ARG A 1 203 ? -14.662 0.907 6.883 1.00 96.88 203 ARG A O 1
ATOM 1519 N N . GLY A 1 204 ? -14.689 -1.331 7.115 1.00 95.62 204 GLY A N 1
ATOM 1520 C CA . GLY A 1 204 ? -15.735 -1.367 8.133 1.00 95.62 204 GLY A CA 1
ATOM 1521 C C . GLY A 1 204 ? -15.361 -0.589 9.394 1.00 95.62 204 GLY A C 1
ATOM 1522 O O . GLY A 1 204 ? -16.220 0.071 9.975 1.00 95.62 204 GLY A O 1
ATOM 1523 N N . LEU A 1 205 ? -14.088 -0.616 9.807 1.00 96.25 205 LEU A N 1
ATOM 1524 C CA . LEU A 1 205 ? -13.588 0.252 10.879 1.00 96.25 205 LEU A CA 1
ATOM 1525 C C . LEU A 1 205 ? -13.533 1.721 10.447 1.00 96.25 205 LEU A C 1
ATOM 1527 O O . LEU A 1 205 ? -14.010 2.586 11.176 1.00 96.25 205 LEU A O 1
ATOM 1531 N N . GLY A 1 206 ? -12.977 2.003 9.269 1.00 94.94 206 GLY A N 1
ATOM 1532 C CA . GLY A 1 206 ? -12.770 3.365 8.780 1.00 94.94 206 GLY A CA 1
ATOM 1533 C C . GLY A 1 206 ? -14.065 4.147 8.544 1.00 94.94 206 GLY A C 1
ATOM 1534 O O . GLY A 1 206 ? -14.069 5.365 8.700 1.00 94.94 206 GLY A O 1
ATOM 1535 N N . ALA A 1 207 ? -15.165 3.464 8.219 1.00 93.50 207 ALA A N 1
ATOM 1536 C CA . ALA A 1 207 ? -16.484 4.070 8.024 1.00 93.50 207 ALA A CA 1
ATOM 1537 C C . ALA A 1 207 ? -17.211 4.422 9.344 1.00 93.50 207 ALA A C 1
ATOM 1539 O O . ALA A 1 207 ? -18.166 5.207 9.355 1.00 93.50 207 ALA A O 1
ATOM 1540 N N . GLN A 1 208 ? -16.779 3.863 10.477 1.00 90.94 208 GLN A N 1
ATOM 1541 C CA . GLN A 1 208 ? -17.375 4.127 11.789 1.00 90.94 208 GLN A CA 1
ATOM 1542 C C . GLN A 1 208 ? -16.825 5.425 12.407 1.00 90.94 208 GLN A C 1
ATOM 1544 O O . GLN A 1 208 ? -15.650 5.760 12.263 1.00 90.94 208 GLN A O 1
ATOM 1549 N N . GLU A 1 209 ? -17.685 6.159 13.119 1.00 86.12 209 GLU A N 1
ATOM 1550 C CA . GLU A 1 209 ? -17.318 7.410 13.807 1.00 86.12 209 GLU A CA 1
ATOM 1551 C C . GLU A 1 209 ? -16.331 7.119 14.929 1.00 86.12 209 GLU A C 1
ATOM 1553 O O . GLU A 1 209 ? -15.194 7.590 14.938 1.00 86.12 209 GLU A O 1
ATOM 1558 N N . GLU A 1 210 ? -16.7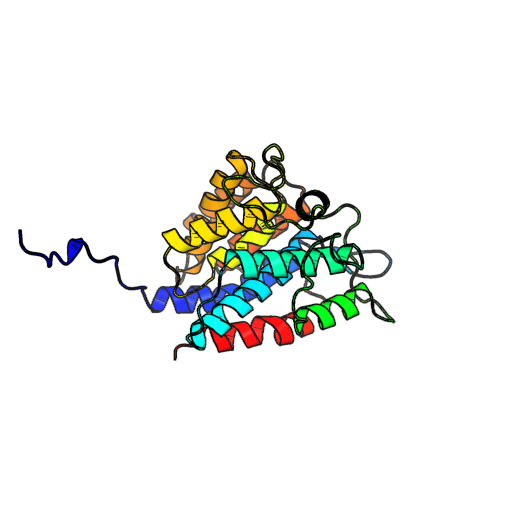81 6.243 15.822 1.00 88.25 210 GLU A N 1
ATOM 1559 C CA . GLU A 1 210 ? -16.072 5.781 16.996 1.00 88.25 210 GLU A CA 1
ATOM 1560 C C . GLU A 1 210 ? -16.218 4.258 17.062 1.00 88.25 210 GLU A C 1
ATOM 1562 O O . GLU A 1 210 ? -17.149 3.733 17.681 1.00 88.25 210 GLU A O 1
ATOM 1567 N N . PRO A 1 211 ? -15.328 3.518 16.379 1.00 90.75 211 PRO A N 1
ATOM 1568 C CA . PRO A 1 211 ? -15.291 2.071 16.483 1.00 90.75 211 PRO A CA 1
ATOM 1569 C C . PRO A 1 211 ? -15.099 1.661 17.946 1.00 90.75 211 PRO A C 1
ATOM 1571 O O . PRO A 1 211 ? -14.109 2.016 18.590 1.00 90.75 211 PRO A O 1
ATOM 1574 N N . GLY A 1 212 ? -16.038 0.885 18.486 1.00 92.50 212 GLY A N 1
ATOM 1575 C CA . GLY A 1 212 ? -15.953 0.431 19.870 1.00 92.50 212 GLY A CA 1
ATOM 1576 C C . GLY A 1 212 ? -14.690 -0.416 20.121 1.00 92.50 212 GLY A C 1
ATOM 1577 O O . GLY A 1 212 ? -14.257 -1.160 19.233 1.00 92.50 212 GLY A O 1
ATOM 1578 N N . PRO A 1 213 ? -14.121 -0.423 21.344 1.00 94.88 213 PRO A N 1
ATOM 1579 C CA . PRO A 1 213 ? -12.899 -1.178 21.645 1.00 94.88 213 PRO A CA 1
ATOM 1580 C C . PRO A 1 213 ? -12.971 -2.678 21.316 1.00 94.88 213 PRO A C 1
ATOM 1582 O O . PRO A 1 213 ? -11.954 -3.297 21.010 1.00 94.88 213 PRO A O 1
ATOM 1585 N N . ALA A 1 214 ? -14.161 -3.282 21.382 1.00 96.50 214 ALA A N 1
ATOM 1586 C CA . ALA A 1 214 ? -14.374 -4.679 21.004 1.00 96.50 214 ALA A CA 1
ATOM 1587 C C . ALA A 1 214 ? -14.225 -4.913 19.491 1.00 96.50 214 ALA A C 1
ATOM 1589 O O . ALA A 1 214 ? -13.601 -5.898 19.101 1.00 96.50 214 ALA A O 1
ATOM 1590 N N . ALA A 1 215 ? -14.729 -3.996 18.658 1.00 96.56 215 ALA A N 1
ATOM 1591 C CA . ALA A 1 215 ? -14.606 -4.071 17.203 1.00 96.56 215 ALA A CA 1
ATOM 1592 C C . ALA A 1 215 ? -13.139 -3.960 16.772 1.00 96.56 215 ALA A C 1
ATOM 1594 O O . ALA A 1 215 ? -12.659 -4.787 16.000 1.00 96.56 215 ALA A O 1
ATOM 1595 N N . VAL A 1 216 ? -12.391 -3.013 17.355 1.00 97.62 216 VAL A N 1
ATOM 1596 C CA . VAL A 1 216 ? -10.951 -2.868 17.085 1.00 97.62 216 VAL A CA 1
ATOM 1597 C C . VAL A 1 216 ? -10.173 -4.113 17.524 1.00 97.62 216 VAL A C 1
ATOM 1599 O O . VAL A 1 216 ? -9.325 -4.604 16.783 1.00 97.62 216 VAL A O 1
ATOM 1602 N N . ARG A 1 217 ? -10.478 -4.689 18.698 1.00 98.19 217 ARG A N 1
ATOM 1603 C CA . ARG A 1 217 ? -9.843 -5.946 19.143 1.00 98.19 217 ARG A CA 1
ATOM 1604 C C . ARG A 1 217 ? -10.131 -7.115 18.201 1.00 98.19 217 ARG A C 1
ATOM 1606 O O . ARG A 1 217 ? -9.210 -7.875 17.913 1.00 98.19 217 ARG A O 1
ATOM 1613 N N . ALA A 1 218 ? -11.370 -7.255 17.732 1.00 98.31 218 ALA A N 1
ATOM 1614 C CA . ALA A 1 218 ? -11.752 -8.305 16.789 1.00 98.31 218 ALA A CA 1
ATOM 1615 C C . ALA A 1 218 ? -11.032 -8.138 15.442 1.00 98.31 218 ALA A C 1
ATOM 1617 O O . ALA A 1 218 ? -10.438 -9.090 14.943 1.00 98.31 218 ALA A O 1
ATOM 1618 N N . ALA A 1 219 ? -10.991 -6.914 14.912 1.00 98.44 219 ALA A N 1
ATOM 1619 C CA . ALA A 1 219 ? -10.265 -6.589 13.689 1.00 98.44 219 ALA A CA 1
ATOM 1620 C C . ALA A 1 219 ? -8.761 -6.882 13.803 1.00 98.44 219 ALA A C 1
ATOM 1622 O O . ALA A 1 219 ? -8.173 -7.455 12.892 1.00 98.44 219 ALA A O 1
ATOM 1623 N N . LEU A 1 220 ? -8.139 -6.557 14.941 1.00 98.69 220 LEU A N 1
ATOM 1624 C CA . LEU A 1 220 ? -6.734 -6.886 15.193 1.00 98.69 220 LEU A CA 1
ATOM 1625 C C . LEU A 1 220 ? -6.493 -8.391 15.306 1.00 98.69 220 LEU A C 1
ATOM 1627 O O . LEU A 1 220 ? -5.453 -8.868 14.866 1.00 98.69 220 LEU A O 1
ATOM 1631 N N . ALA A 1 221 ? -7.410 -9.147 15.913 1.00 98.56 221 ALA A N 1
ATOM 1632 C CA . ALA A 1 221 ? -7.306 -10.604 15.949 1.00 98.56 221 ALA A CA 1
ATOM 1633 C C . ALA A 1 221 ? -7.377 -11.195 14.533 1.00 98.56 221 ALA A C 1
ATOM 1635 O O . ALA A 1 221 ? -6.547 -12.028 14.184 1.00 98.56 221 ALA A O 1
ATOM 1636 N N . GLN A 1 222 ? -8.296 -10.696 13.705 1.00 98.56 222 GLN A N 1
ATOM 1637 C CA . GLN A 1 222 ? -8.420 -11.108 12.310 1.00 98.56 222 GLN A CA 1
ATOM 1638 C C . GLN A 1 222 ? -7.184 -10.742 11.477 1.00 98.56 222 GLN A C 1
ATOM 1640 O O . GLN A 1 222 ? -6.698 -11.559 10.707 1.00 98.56 222 GLN A O 1
ATOM 1645 N N . ALA A 1 223 ? -6.648 -9.533 11.644 1.00 98.56 223 ALA A N 1
ATOM 1646 C CA . ALA A 1 223 ? -5.443 -9.112 10.941 1.00 98.56 223 ALA A CA 1
ATOM 1647 C C . ALA A 1 223 ? -4.214 -9.937 11.355 1.00 98.56 223 ALA A C 1
ATOM 1649 O O . ALA A 1 223 ? -3.398 -10.263 10.505 1.00 98.56 223 ALA A O 1
ATOM 1650 N N . ARG A 1 224 ? -4.095 -10.338 12.630 1.00 98.62 224 ARG A N 1
ATOM 1651 C CA . ARG A 1 224 ? -3.028 -11.260 13.064 1.00 98.62 224 ARG A CA 1
ATOM 1652 C C . ARG A 1 224 ? -3.144 -12.627 12.402 1.00 98.62 224 ARG A C 1
ATOM 1654 O O . ARG A 1 224 ? -2.138 -13.150 11.957 1.00 98.62 224 ARG A O 1
ATOM 1661 N N . ASP A 1 225 ? -4.357 -13.168 12.337 1.00 98.38 225 ASP A N 1
ATOM 1662 C CA . ASP A 1 225 ? -4.647 -14.440 11.670 1.00 98.38 225 ASP A CA 1
ATOM 1663 C C . ASP A 1 225 ? -4.251 -14.394 10.183 1.00 98.38 225 ASP A C 1
ATOM 1665 O O . ASP A 1 225 ? -3.495 -15.244 9.719 1.00 98.38 225 ASP A O 1
ATOM 1669 N N . ILE A 1 226 ? -4.649 -13.332 9.475 1.00 98.50 226 ILE A N 1
ATOM 1670 C CA . ILE A 1 226 ? -4.288 -13.089 8.068 1.00 98.50 226 ILE A CA 1
ATOM 1671 C C . ILE A 1 226 ? -2.768 -12.983 7.871 1.00 98.50 226 ILE A C 1
ATOM 1673 O O . ILE A 1 226 ? -2.222 -13.521 6.912 1.00 98.50 226 ILE A O 1
ATOM 1677 N N . MET A 1 227 ? -2.074 -12.299 8.782 1.00 98.19 227 MET A N 1
ATOM 1678 C CA . MET A 1 227 ? -0.640 -12.020 8.668 1.00 98.19 227 MET A CA 1
ATOM 1679 C C . MET A 1 227 ? 0.249 -13.087 9.328 1.00 98.19 227 MET A C 1
ATOM 1681 O O . MET A 1 227 ? 1.427 -12.826 9.547 1.00 98.19 227 MET A O 1
ATOM 1685 N N . THR A 1 228 ? -0.282 -14.274 9.652 1.00 95.50 228 THR A N 1
ATOM 1686 C CA . THR A 1 228 ? 0.457 -15.331 10.378 1.00 95.50 228 THR A CA 1
ATOM 1687 C C . THR A 1 228 ? 1.772 -15.726 9.695 1.00 95.50 228 THR A C 1
ATOM 1689 O O . THR A 1 228 ? 2.766 -15.946 10.380 1.00 95.50 228 THR A O 1
ATOM 1692 N N . ASP A 1 229 ? 1.781 -15.788 8.360 1.00 94.81 229 ASP A N 1
ATOM 1693 C CA . ASP A 1 229 ? 2.948 -16.195 7.559 1.00 94.81 229 ASP A CA 1
ATOM 1694 C C . ASP A 1 229 ? 3.783 -15.000 7.050 1.00 94.81 229 ASP A C 1
ATOM 1696 O O . ASP A 1 229 ? 4.669 -15.176 6.215 1.00 94.81 229 ASP A O 1
ATOM 1700 N N . ALA A 1 230 ? 3.469 -13.775 7.479 1.00 95.69 230 ALA A N 1
ATOM 1701 C CA . ALA A 1 230 ? 4.188 -12.576 7.058 1.00 95.69 230 ALA A CA 1
ATOM 1702 C C . ALA A 1 230 ? 5.483 -12.389 7.852 1.00 95.69 230 ALA A C 1
ATOM 1704 O O . ALA A 1 230 ? 5.599 -12.842 8.992 1.00 95.69 230 ALA A O 1
ATOM 1705 N N . ASP A 1 231 ? 6.427 -11.634 7.290 1.00 95.56 231 ASP A N 1
ATOM 1706 C CA . ASP A 1 231 ? 7.524 -11.099 8.087 1.00 95.56 231 ASP A CA 1
ATOM 1707 C C . ASP A 1 231 ? 6.996 -10.146 9.180 1.00 95.56 231 ASP A C 1
ATOM 1709 O O . ASP A 1 231 ? 5.927 -9.531 9.062 1.00 95.56 231 ASP A O 1
ATOM 1713 N N . GLU A 1 232 ? 7.762 -10.021 10.266 1.00 96.12 232 GLU A N 1
ATOM 1714 C CA . GLU A 1 232 ? 7.353 -9.260 11.450 1.00 96.12 232 GLU A CA 1
ATOM 1715 C C . GLU A 1 232 ? 7.070 -7.783 11.144 1.00 96.12 232 GLU A C 1
ATOM 1717 O O . GLU A 1 232 ? 6.163 -7.198 11.742 1.00 96.12 232 GLU A O 1
ATOM 1722 N N . VAL A 1 233 ? 7.807 -7.182 10.202 1.00 97.19 233 VAL A N 1
ATOM 1723 C CA . VAL A 1 233 ? 7.681 -5.761 9.849 1.00 97.19 233 VAL A CA 1
ATOM 1724 C C . VAL A 1 233 ? 6.380 -5.527 9.087 1.00 97.19 233 VAL A C 1
ATOM 1726 O O . VAL A 1 233 ? 5.604 -4.635 9.442 1.00 97.19 233 VAL A O 1
ATOM 1729 N N . THR A 1 234 ? 6.083 -6.364 8.095 1.00 97.69 234 THR A N 1
ATOM 1730 C CA . THR A 1 234 ? 4.827 -6.306 7.341 1.00 97.69 234 THR A CA 1
ATOM 1731 C C . THR A 1 234 ? 3.623 -6.576 8.247 1.00 97.69 234 THR A C 1
ATOM 1733 O O . THR A 1 234 ? 2.641 -5.826 8.209 1.00 97.69 234 THR A O 1
ATOM 1736 N N . ALA A 1 235 ? 3.691 -7.591 9.115 1.00 98.31 235 ALA A N 1
ATOM 1737 C CA . ALA A 1 235 ? 2.629 -7.862 10.084 1.00 98.31 235 ALA A CA 1
ATOM 1738 C C . ALA A 1 235 ? 2.406 -6.666 11.027 1.00 98.31 235 ALA A C 1
ATOM 1740 O O . ALA A 1 235 ? 1.266 -6.237 11.233 1.00 98.31 235 ALA A O 1
ATOM 1741 N N . ALA A 1 236 ? 3.478 -6.082 11.572 1.00 98.44 236 ALA A N 1
ATOM 1742 C CA . ALA A 1 236 ? 3.395 -4.907 12.437 1.00 98.44 236 ALA A CA 1
ATOM 1743 C C . ALA A 1 236 ? 2.772 -3.701 11.717 1.00 98.44 236 ALA A C 1
ATOM 1745 O O . ALA A 1 236 ? 1.914 -3.027 12.298 1.00 98.44 236 ALA A O 1
ATOM 1746 N N . ALA A 1 237 ? 3.137 -3.470 10.453 1.00 98.62 237 ALA A N 1
ATOM 1747 C CA . ALA A 1 237 ? 2.590 -2.398 9.629 1.00 98.62 237 ALA A CA 1
ATOM 1748 C C . ALA A 1 237 ? 1.080 -2.538 9.414 1.00 98.62 237 ALA A C 1
ATOM 1750 O O . ALA A 1 237 ? 0.333 -1.601 9.715 1.00 98.62 237 ALA A O 1
ATOM 1751 N N . VAL A 1 238 ? 0.602 -3.720 9.014 1.00 98.81 238 VAL A N 1
ATOM 1752 C CA . VAL A 1 238 ? -0.840 -3.976 8.854 1.00 98.81 238 VAL A CA 1
ATOM 1753 C C . VAL A 1 238 ? -1.584 -3.799 10.181 1.00 98.81 238 VAL A C 1
ATOM 1755 O O . VAL A 1 238 ? -2.642 -3.169 10.235 1.00 98.81 238 VAL A O 1
ATOM 1758 N N . LEU A 1 239 ? -1.032 -4.285 11.296 1.00 98.69 239 LEU A N 1
ATOM 1759 C CA . LEU A 1 239 ? -1.665 -4.123 12.609 1.00 98.69 239 LEU A CA 1
ATOM 1760 C C . LEU A 1 239 ? -1.713 -2.660 13.068 1.00 98.69 239 LEU A C 1
ATOM 1762 O O . LEU A 1 239 ? -2.693 -2.247 13.694 1.00 98.69 239 LEU A O 1
ATOM 1766 N N . ALA A 1 240 ? -0.682 -1.864 12.782 1.00 98.75 240 ALA A N 1
ATOM 1767 C CA . ALA A 1 240 ? -0.687 -0.429 13.054 1.00 98.75 240 ALA A CA 1
ATOM 1768 C C . ALA A 1 240 ? -1.771 0.287 12.234 1.00 98.75 240 ALA A C 1
ATOM 1770 O O . ALA A 1 240 ? -2.511 1.113 12.771 1.00 98.75 240 ALA A O 1
ATOM 1771 N N . GLN A 1 241 ? -1.935 -0.095 10.969 1.00 98.75 241 GLN A N 1
ATOM 1772 C CA . GLN A 1 241 ? -2.977 0.436 10.093 1.00 98.75 241 GLN A CA 1
ATOM 1773 C C . GLN A 1 241 ? -4.386 0.092 10.560 1.00 98.75 241 GLN A C 1
ATOM 1775 O O . GLN A 1 241 ? -5.254 0.961 10.564 1.00 98.75 241 GLN A O 1
ATOM 1780 N N . VAL A 1 242 ? -4.617 -1.139 11.017 1.00 98.62 242 VAL A N 1
ATOM 1781 C CA . VAL A 1 242 ? -5.912 -1.549 11.580 1.00 98.62 242 VAL A CA 1
ATOM 1782 C C . VAL A 1 242 ? -6.252 -0.732 12.832 1.00 98.62 242 VAL A C 1
ATOM 1784 O O . VAL A 1 242 ? -7.395 -0.300 12.985 1.00 98.62 242 VAL A O 1
ATOM 1787 N N . ARG A 1 243 ? -5.272 -0.444 13.705 1.00 98.31 243 ARG A N 1
ATOM 1788 C CA . ARG A 1 243 ? -5.475 0.466 14.853 1.00 98.31 243 ARG A CA 1
ATOM 1789 C C . ARG A 1 243 ? -5.850 1.877 14.400 1.00 98.31 243 ARG A C 1
ATOM 1791 O O . ARG A 1 243 ? -6.830 2.428 14.899 1.00 98.31 243 ARG A O 1
ATOM 1798 N N . ALA A 1 244 ? -5.113 2.425 13.436 1.00 97.94 244 ALA A N 1
ATOM 1799 C CA . ALA A 1 244 ? -5.357 3.760 12.894 1.00 97.94 244 ALA A CA 1
ATOM 1800 C C . ALA A 1 244 ? -6.718 3.877 12.188 1.00 97.94 244 ALA A C 1
ATOM 1802 O O . ALA A 1 244 ? -7.413 4.881 12.356 1.00 97.94 244 ALA A O 1
ATOM 1803 N N . ALA A 1 245 ? -7.150 2.834 11.474 1.00 97.44 245 ALA A N 1
ATOM 1804 C CA . ALA A 1 245 ? -8.484 2.751 10.879 1.00 97.44 245 ALA A CA 1
ATOM 1805 C C . ALA A 1 245 ? -9.570 2.737 11.964 1.00 97.44 245 ALA A C 1
ATOM 1807 O O . ALA A 1 245 ? -10.606 3.379 11.818 1.00 97.44 245 ALA A O 1
ATOM 1808 N N . GLY A 1 246 ? -9.280 2.082 13.093 1.00 96.06 246 GLY A N 1
ATOM 1809 C CA . GLY A 1 246 ? -10.069 2.116 14.323 1.00 96.06 246 GLY A CA 1
ATOM 1810 C C . GLY A 1 246 ? -10.058 3.460 15.071 1.00 96.06 246 GLY A C 1
ATOM 1811 O O . GLY A 1 246 ? -10.649 3.560 16.142 1.00 96.06 246 GLY A O 1
ATOM 1812 N N . GLY A 1 247 ? -9.354 4.474 14.560 1.00 94.25 247 GLY A N 1
ATOM 1813 C CA . GLY A 1 247 ? -9.191 5.784 15.190 1.00 94.25 247 GLY A CA 1
ATOM 1814 C C . GLY A 1 247 ? -8.244 5.831 16.383 1.00 94.25 247 GLY A C 1
ATOM 1815 O O . GLY A 1 247 ? -8.174 6.852 17.062 1.00 94.25 247 GLY A O 1
ATOM 1816 N N . GLN A 1 248 ? -7.493 4.760 16.630 1.00 94.44 248 GLN A N 1
ATOM 1817 C CA . GLN A 1 248 ? -6.464 4.726 17.662 1.00 94.44 248 GLN A CA 1
ATOM 1818 C C . GLN A 1 248 ? -5.134 5.199 17.083 1.00 94.44 248 GLN A C 1
ATOM 1820 O O . GLN A 1 248 ? -4.754 4.776 15.995 1.00 94.44 248 GLN A O 1
ATOM 1825 N N . GLN A 1 249 ? -4.395 6.025 17.822 1.00 91.62 249 GLN A N 1
ATOM 1826 C CA . GLN A 1 249 ? -3.022 6.367 17.459 1.00 91.62 249 GLN A CA 1
ATOM 1827 C C . GLN A 1 249 ? -2.106 5.186 17.821 1.00 91.62 249 GLN A C 1
ATOM 1829 O O . GLN A 1 249 ? -1.993 4.858 19.005 1.00 91.62 249 GLN A O 1
ATOM 1834 N N . PRO A 1 250 ? -1.493 4.501 16.841 1.00 90.94 250 PRO A N 1
ATOM 1835 C CA . PRO A 1 250 ? -0.576 3.415 17.135 1.00 90.94 250 PRO A CA 1
ATOM 1836 C C . PRO A 1 250 ? 0.768 3.973 17.615 1.00 90.94 250 PRO A C 1
ATOM 1838 O O . PRO A 1 250 ? 1.191 5.049 17.196 1.00 90.94 250 PRO A O 1
ATOM 1841 N N . ASP A 1 251 ? 1.432 3.219 18.486 1.00 93.62 251 ASP A N 1
ATOM 1842 C CA . ASP A 1 251 ? 2.800 3.496 18.919 1.00 93.62 251 ASP A CA 1
ATOM 1843 C C . ASP A 1 251 ? 3.769 2.977 17.848 1.00 93.62 251 ASP A C 1
ATOM 1845 O O . ASP A 1 251 ? 3.996 1.770 17.736 1.00 93.62 251 ASP A O 1
ATOM 1849 N N . VAL A 1 252 ? 4.222 3.877 16.975 1.00 95.25 252 VAL A N 1
ATOM 1850 C CA . VAL A 1 252 ? 5.088 3.582 15.825 1.00 95.25 252 VAL A CA 1
ATOM 1851 C C . VAL A 1 252 ? 6.161 4.652 15.684 1.00 95.25 252 VAL A C 1
ATOM 1853 O O . VAL A 1 252 ? 6.001 5.776 16.163 1.00 95.25 252 VAL A O 1
ATOM 1856 N N . THR A 1 253 ? 7.239 4.318 14.979 1.00 94.44 253 THR A N 1
ATOM 1857 C CA . THR A 1 253 ? 8.311 5.263 14.662 1.00 94.44 253 THR A CA 1
ATOM 1858 C C . THR A 1 253 ? 7.753 6.465 13.900 1.00 94.44 253 THR A C 1
ATOM 1860 O O . THR A 1 253 ? 7.003 6.308 12.933 1.00 94.44 253 THR A O 1
ATOM 1863 N N . ALA A 1 254 ? 8.125 7.675 14.323 1.00 95.00 254 ALA A N 1
ATOM 1864 C CA . ALA A 1 254 ? 7.807 8.885 13.576 1.00 95.00 254 ALA A CA 1
ATOM 1865 C C . ALA A 1 254 ? 8.472 8.845 12.191 1.00 95.00 254 ALA A C 1
ATOM 1867 O O . ALA A 1 254 ? 9.608 8.388 12.051 1.00 95.00 254 ALA A O 1
ATOM 1868 N N . LEU A 1 255 ? 7.765 9.325 11.168 1.00 96.50 255 LEU A N 1
ATOM 1869 C CA . LEU A 1 255 ? 8.335 9.407 9.827 1.00 96.50 255 LEU A CA 1
ATOM 1870 C C . LEU A 1 255 ? 9.458 10.458 9.800 1.00 96.50 255 LEU A C 1
ATOM 1872 O O . LEU A 1 255 ? 9.302 11.504 10.429 1.00 96.50 255 LEU A O 1
ATOM 1876 N N . PRO A 1 256 ? 10.562 10.214 9.069 1.00 95.31 256 PRO A N 1
ATOM 1877 C CA . PRO A 1 256 ? 11.565 11.239 8.802 1.00 95.31 256 PRO A CA 1
ATOM 1878 C C . PRO A 1 256 ? 10.925 12.477 8.168 1.00 95.31 256 PRO A C 1
ATOM 1880 O O . PRO A 1 256 ? 10.031 12.335 7.327 1.00 95.31 256 PRO A O 1
ATOM 1883 N N . ASP A 1 257 ? 11.400 13.668 8.531 1.00 95.06 257 ASP A N 1
ATOM 1884 C CA . ASP A 1 257 ? 10.798 14.943 8.119 1.00 95.06 257 ASP A CA 1
ATOM 1885 C C . ASP A 1 257 ? 10.669 15.061 6.593 1.00 95.06 257 ASP A C 1
ATOM 1887 O O . ASP A 1 257 ? 9.634 15.496 6.083 1.00 95.06 257 ASP A O 1
ATOM 1891 N N . GLU A 1 258 ? 11.676 14.618 5.835 1.00 94.06 258 GLU A N 1
ATOM 1892 C CA . GLU A 1 258 ? 11.654 14.672 4.372 1.00 94.06 258 GLU A CA 1
ATOM 1893 C C . GLU A 1 258 ? 10.656 13.678 3.756 1.00 94.06 258 GLU A C 1
ATOM 1895 O O . GLU A 1 258 ? 10.030 13.983 2.733 1.00 94.06 258 GLU A O 1
ATOM 1900 N N . LEU A 1 259 ? 10.467 12.509 4.381 1.00 95.50 259 LEU A N 1
ATOM 1901 C CA . LEU A 1 259 ? 9.453 11.538 3.961 1.00 95.50 259 LEU A CA 1
ATOM 1902 C C . LEU A 1 259 ? 8.048 12.063 4.277 1.00 95.50 259 LEU A C 1
ATOM 1904 O O . LEU A 1 259 ? 7.181 12.035 3.406 1.00 95.50 259 LEU A O 1
ATOM 1908 N N . GLU A 1 260 ? 7.827 12.593 5.479 1.00 97.25 260 GLU A N 1
ATOM 1909 C CA . GLU A 1 260 ? 6.552 13.198 5.877 1.00 97.25 260 GLU A CA 1
ATOM 1910 C C . GLU A 1 260 ? 6.186 14.376 4.961 1.00 97.25 260 GLU A C 1
ATOM 1912 O O . GLU A 1 260 ? 5.072 14.430 4.435 1.00 97.25 260 GLU A O 1
ATOM 1917 N N . ALA A 1 261 ? 7.134 15.276 4.683 1.00 96.12 261 ALA A N 1
ATOM 1918 C CA . ALA A 1 261 ? 6.934 16.391 3.759 1.00 96.12 261 ALA A CA 1
ATOM 1919 C C . ALA A 1 261 ? 6.607 15.909 2.336 1.00 96.12 261 ALA A C 1
ATOM 1921 O O . ALA A 1 261 ? 5.700 16.445 1.690 1.00 96.12 261 ALA A O 1
ATOM 1922 N N . THR A 1 262 ? 7.301 14.869 1.864 1.00 95.06 262 THR A N 1
ATOM 1923 C CA . THR A 1 262 ? 7.043 14.241 0.561 1.00 95.06 262 THR A CA 1
ATOM 1924 C C . THR A 1 262 ? 5.627 13.680 0.485 1.00 95.06 262 THR A C 1
ATOM 1926 O O . THR A 1 262 ? 4.891 14.003 -0.450 1.00 95.06 262 THR A O 1
ATOM 1929 N N . LEU A 1 263 ? 5.206 12.894 1.478 1.00 96.94 263 LEU A N 1
ATOM 1930 C CA . LEU A 1 263 ? 3.856 12.331 1.537 1.00 96.94 263 LEU A CA 1
ATOM 1931 C C . LEU A 1 263 ? 2.803 13.434 1.592 1.00 96.94 263 LEU A C 1
ATOM 1933 O O . LEU A 1 263 ? 1.814 13.382 0.859 1.00 96.94 263 LEU A O 1
ATOM 1937 N N . GLN A 1 264 ? 3.021 14.452 2.425 1.00 97.44 264 GLN A N 1
ATOM 1938 C CA . GLN A 1 264 ? 2.080 15.550 2.586 1.00 97.44 264 GLN A CA 1
ATOM 1939 C C . GLN A 1 264 ? 1.872 16.310 1.271 1.00 97.44 264 GLN A C 1
ATOM 1941 O O . GLN A 1 264 ? 0.726 16.578 0.895 1.00 97.44 264 GLN A O 1
ATOM 1946 N N . ALA A 1 265 ? 2.950 16.638 0.559 1.00 96.81 265 ALA A N 1
ATOM 1947 C CA . ALA A 1 265 ? 2.894 17.427 -0.668 1.00 96.81 265 ALA A CA 1
ATOM 1948 C C . ALA A 1 265 ? 2.440 16.616 -1.892 1.00 96.81 265 ALA A C 1
ATOM 1950 O O . ALA A 1 265 ? 1.612 17.096 -2.668 1.00 96.81 265 ALA A O 1
ATOM 1951 N N . ALA A 1 266 ? 2.975 15.407 -2.076 1.00 95.06 266 ALA A N 1
ATOM 1952 C CA . ALA A 1 266 ? 2.789 14.632 -3.302 1.00 95.06 266 ALA A CA 1
ATOM 1953 C C . ALA A 1 266 ? 1.563 13.711 -3.274 1.00 95.06 266 ALA A C 1
ATOM 1955 O O . ALA A 1 266 ? 1.044 13.386 -4.339 1.00 95.06 266 ALA A O 1
ATOM 1956 N N . LEU A 1 267 ? 1.074 13.332 -2.086 1.00 96.06 267 LEU A N 1
ATOM 1957 C CA . LEU A 1 267 ? 0.003 12.344 -1.952 1.00 96.06 267 LEU A CA 1
ATOM 1958 C C . LEU A 1 267 ? -1.170 12.824 -1.089 1.00 96.06 267 LEU A C 1
ATOM 1960 O O . LEU A 1 267 ? -2.299 12.867 -1.570 1.00 96.06 267 LEU A O 1
ATOM 1964 N N . LEU A 1 268 ? -0.935 13.233 0.160 1.00 97.00 268 LEU A N 1
ATOM 1965 C CA . LEU A 1 268 ? -2.017 13.498 1.120 1.00 97.00 268 LEU A CA 1
ATOM 1966 C C . LEU A 1 268 ? -2.802 14.779 0.812 1.00 97.00 268 LEU A C 1
ATOM 1968 O O . LEU A 1 268 ? -4.031 14.771 0.865 1.00 97.00 268 LEU A O 1
ATOM 1972 N N . THR A 1 269 ? -2.123 15.876 0.460 1.00 96.50 269 THR A N 1
ATOM 1973 C CA . THR A 1 269 ? -2.809 17.117 0.054 1.00 96.50 269 THR A CA 1
ATOM 1974 C C . THR A 1 269 ? -3.579 16.920 -1.261 1.00 96.50 269 THR A C 1
ATOM 1976 O O . THR A 1 269 ? -4.753 17.295 -1.327 1.00 96.50 269 THR A O 1
ATOM 1979 N N . PRO A 1 270 ? -2.997 16.293 -2.308 1.00 95.88 270 PRO A N 1
ATOM 1980 C CA . PRO A 1 270 ? -3.756 15.920 -3.498 1.00 95.88 270 PRO A CA 1
ATOM 1981 C C . PRO A 1 270 ? -4.952 15.010 -3.213 1.00 95.88 270 PRO A C 1
ATOM 1983 O O . PRO A 1 270 ? -6.015 15.265 -3.771 1.00 95.88 270 PRO A O 1
ATOM 1986 N N . TRP A 1 271 ? -4.810 14.014 -2.331 1.00 95.44 271 TRP A N 1
ATOM 1987 C CA . TRP A 1 271 ? -5.900 13.121 -1.928 1.00 95.44 271 TRP A CA 1
ATOM 1988 C C . TRP A 1 271 ? -7.089 13.915 -1.394 1.00 95.44 271 TRP A C 1
ATOM 1990 O O . TRP A 1 271 ? -8.174 13.847 -1.962 1.00 95.44 271 TRP A O 1
ATOM 2000 N N . GLN A 1 272 ? -6.859 14.768 -0.389 1.00 94.50 272 GLN A N 1
ATOM 2001 C CA . GLN A 1 272 ? -7.895 15.635 0.183 1.00 94.50 272 GLN A CA 1
ATOM 2002 C C . GLN A 1 272 ? -8.587 16.503 -0.872 1.00 94.50 272 GLN A C 1
ATOM 2004 O O . GLN A 1 272 ? -9.793 16.722 -0.801 1.00 94.50 272 GLN A O 1
ATOM 2009 N N . ARG A 1 273 ? -7.832 16.996 -1.858 1.00 94.38 273 ARG A N 1
ATOM 2010 C CA . ARG A 1 273 ? -8.367 17.826 -2.939 1.00 94.38 273 ARG A CA 1
ATOM 2011 C C . ARG A 1 273 ? -9.232 17.031 -3.916 1.00 94.38 273 ARG A C 1
ATOM 2013 O O . ARG A 1 273 ? -10.280 17.536 -4.309 1.00 94.38 273 ARG A O 1
ATOM 2020 N N . VAL A 1 274 ? -8.810 15.838 -4.343 1.00 93.44 274 VAL A N 1
ATOM 2021 C CA . VAL A 1 274 ? -9.585 15.060 -5.329 1.00 93.44 274 VAL A CA 1
ATOM 2022 C C . VAL A 1 274 ? -10.825 14.431 -4.702 1.00 93.44 274 VAL A C 1
ATOM 2024 O O . VAL A 1 274 ? -11.854 14.342 -5.370 1.00 93.44 274 VAL A O 1
ATOM 2027 N N . THR A 1 275 ? -10.756 14.066 -3.418 1.00 92.69 275 THR A N 1
ATOM 2028 C CA . THR A 1 275 ? -11.868 13.452 -2.683 1.00 92.69 275 THR A CA 1
ATOM 2029 C C . THR A 1 275 ? -12.748 14.463 -1.958 1.00 92.69 275 THR A C 1
ATOM 2031 O O . THR A 1 275 ? -13.714 14.064 -1.318 1.00 92.69 275 THR A O 1
ATOM 2034 N N . ALA A 1 276 ? -12.429 15.759 -1.996 1.00 87.19 276 ALA A N 1
ATOM 2035 C CA . ALA A 1 276 ? -13.306 16.776 -1.433 1.00 87.19 276 ALA A CA 1
ATOM 2036 C C . ALA A 1 276 ? -14.673 16.750 -2.150 1.00 87.19 276 ALA A C 1
ATOM 2038 O O . ALA A 1 276 ? -14.697 16.661 -3.389 1.00 87.19 276 ALA A O 1
ATOM 2039 N N . PRO A 1 277 ? -15.791 16.869 -1.400 1.00 78.50 277 PRO A N 1
ATOM 2040 C CA . PRO A 1 277 ? -17.121 16.999 -1.984 1.00 78.50 277 PRO A CA 1
ATOM 2041 C C . PRO A 1 277 ? -17.132 18.103 -3.048 1.00 78.50 277 PRO A C 1
ATOM 2043 O O . PRO A 1 277 ? -16.529 19.161 -2.845 1.00 78.50 277 PRO A O 1
ATOM 2046 N N . VAL A 1 278 ? -17.754 17.819 -4.195 1.00 64.31 278 VAL A N 1
ATOM 2047 C CA . VAL A 1 278 ? -17.930 18.776 -5.302 1.00 64.31 278 VAL A CA 1
ATOM 2048 C C . VAL A 1 278 ? -19.070 19.733 -4.982 1.00 64.31 278 VAL A C 1
ATOM 2050 O O . VAL A 1 278 ? -20.105 19.249 -4.474 1.00 64.31 278 VAL A O 1
#

pLDDT: mean 92.54, std 11.11, range [44.62, 98.81]

Sequence (278 aa):
MTPDDPSLRPPAPDGFSDARLITRFAPVLRAGLGAALAAGDSGPRLHAEALHQVCLADGLLELLDWTRQGVAADPLACLWLASLRWHRLLTGSFPEGAPEPPARATDRALAELLNGRSPTLALMPDSGEVSRRGLATGEMAYPSSPAQPECADPSGLLRLVPLALVPYVEDSMLLRWTEQALALTQGHPRLHADAARLVATVRGLGAQEEPGPAAVRAALAQARDIMTDADEVTAAAVLAQVRAAGGQQPDVTALPDELEATLQAALLTPWQRVTAPV

Secondary structure (DSSP, 8-state):
--S--GGGSPPPP-HHHHHHHHHHHHHHHHHHHHHTEE--TTS-EE-HHHHHHHHHHHHHHHHHHHHHTT----HHHHHHHHHHHHHHHHHSSPPTT---PPP-HHHHHHHHHHHSSS---EEPTTTTHHHHHHHTT----BTTB-S-TT---GGGGGGGGGGGG-TT--HHHHHHHHHHHHHTT---HHHHHHHHHHHHHHHHHHT-SS--HHHHHHHHHHHHHHTTTS-HHHHHHHHHHHHHHTT-----PPPPHHHHHHHIIIIIHHHHHHSS--